Protein AF-A0A251XQE4-F1 (afdb_monomer_lite)

Structure (mmCIF, N/CA/C/O backbone):
data_AF-A0A251XQE4-F1
#
_entry.id   AF-A0A251XQE4-F1
#
loop_
_atom_site.group_PDB
_atom_site.id
_atom_site.type_symbol
_atom_site.label_atom_id
_atom_site.label_alt_id
_atom_site.label_comp_id
_atom_site.label_asym_id
_atom_site.label_entity_id
_atom_site.label_seq_id
_atom_site.pdbx_PDB_ins_code
_atom_site.Cartn_x
_atom_site.Cartn_y
_atom_site.Cartn_z
_atom_site.occupancy
_atom_site.B_iso_or_equiv
_atom_site.auth_seq_id
_atom_site.auth_comp_id
_atom_site.auth_asym_id
_atom_site.auth_atom_id
_atom_site.pdbx_PDB_model_num
ATOM 1 N N . MET A 1 1 ? -8.586 5.042 20.361 1.00 87.00 1 MET A N 1
ATOM 2 C CA . MET A 1 1 ? -9.041 6.314 20.967 1.00 87.00 1 MET A CA 1
ATOM 3 C C . MET A 1 1 ? -9.826 6.057 22.249 1.00 87.00 1 MET A C 1
ATOM 5 O O . MET A 1 1 ? -10.316 4.948 22.435 1.00 87.00 1 MET A O 1
ATOM 9 N N . THR A 1 2 ? -9.961 7.070 23.108 1.00 92.69 2 THR A N 1
ATOM 10 C CA . THR A 1 2 ? -10.755 7.000 24.347 1.00 92.69 2 THR A CA 1
ATOM 11 C C . THR A 1 2 ? -12.029 7.818 24.193 1.00 92.69 2 THR A C 1
ATOM 13 O O . THR A 1 2 ? -11.966 8.977 23.789 1.00 92.69 2 THR A O 1
ATOM 16 N N . ILE A 1 3 ? -13.170 7.234 24.552 1.00 92.06 3 ILE A N 1
ATOM 17 C CA . ILE A 1 3 ? -14.470 7.905 24.590 1.00 92.06 3 ILE A CA 1
ATOM 18 C C . ILE A 1 3 ? -14.886 8.003 26.056 1.00 92.06 3 ILE A C 1
ATOM 20 O O . ILE A 1 3 ? -15.002 6.988 26.741 1.00 92.06 3 ILE A O 1
ATOM 24 N N . ALA A 1 4 ? -15.075 9.228 26.544 1.00 92.75 4 ALA A N 1
ATOM 25 C CA . ALA A 1 4 ? -15.535 9.499 27.903 1.00 92.75 4 ALA A CA 1
ATOM 26 C C . ALA A 1 4 ? -17.051 9.746 27.927 1.00 92.75 4 ALA A C 1
ATOM 28 O O . ALA A 1 4 ? -17.609 10.305 26.983 1.00 92.75 4 ALA A O 1
ATOM 29 N N . GLY A 1 5 ? -17.712 9.354 29.014 1.00 88.69 5 GLY A N 1
ATOM 30 C CA . GLY A 1 5 ? -19.155 9.502 29.182 1.00 88.69 5 GLY A CA 1
ATOM 31 C C . GLY A 1 5 ? -19.639 9.031 30.551 1.00 88.69 5 GLY A C 1
ATOM 32 O O . GLY A 1 5 ? -18.877 8.999 31.512 1.00 88.69 5 GLY A O 1
ATOM 33 N N . ALA A 1 6 ? -20.920 8.685 30.634 1.00 89.88 6 ALA A N 1
ATOM 34 C CA . ALA A 1 6 ? -21.540 8.045 31.791 1.00 89.88 6 ALA A CA 1
ATOM 35 C C . ALA A 1 6 ? -22.430 6.893 31.301 1.00 89.88 6 ALA A C 1
ATOM 37 O O . ALA A 1 6 ? -22.904 6.940 30.164 1.00 89.88 6 ALA A O 1
ATOM 38 N N . GLY A 1 7 ? -22.671 5.877 32.133 1.00 91.44 7 GLY A N 1
ATOM 39 C CA . GLY A 1 7 ? -23.481 4.718 31.748 1.00 91.44 7 GLY A CA 1
ATOM 40 C C . GLY A 1 7 ? -22.789 3.766 30.768 1.00 91.44 7 GLY A C 1
ATOM 41 O O . GLY A 1 7 ? -23.468 2.999 30.090 1.00 91.44 7 GLY A O 1
ATOM 42 N N . LEU A 1 8 ? -21.458 3.824 30.646 1.00 95.06 8 LEU A N 1
ATOM 43 C CA . LEU A 1 8 ? -20.707 3.058 29.645 1.00 95.06 8 LEU A CA 1
ATOM 44 C C . LEU A 1 8 ? -20.350 1.634 30.086 1.00 95.06 8 LEU A C 1
ATOM 46 O O . LEU A 1 8 ? -19.822 0.862 29.289 1.00 95.06 8 LEU A O 1
ATOM 50 N N . SER A 1 9 ? -20.669 1.254 31.324 1.00 95.25 9 SER A N 1
ATOM 51 C CA . SER A 1 9 ? -20.325 -0.065 31.877 1.00 95.25 9 SER A CA 1
ATOM 52 C C . SER A 1 9 ? -20.947 -1.246 31.119 1.00 95.25 9 SER A C 1
ATOM 54 O O . SER A 1 9 ? -20.420 -2.355 31.184 1.00 95.25 9 SER A O 1
ATOM 56 N N . ALA A 1 10 ? -22.040 -1.013 30.387 1.00 95.56 10 ALA A N 1
ATOM 57 C CA . ALA A 1 10 ? -22.729 -2.011 29.569 1.00 95.56 10 ALA A CA 1
ATOM 58 C C . ALA A 1 10 ? -22.336 -1.974 28.078 1.00 95.56 10 ALA A C 1
ATOM 60 O O . ALA A 1 10 ? -22.995 -2.624 27.269 1.00 95.56 10 ALA A O 1
ATOM 61 N N . ALA A 1 11 ? -21.314 -1.201 27.694 1.00 96.25 11 ALA A N 1
ATOM 62 C CA . ALA A 1 11 ? -20.914 -1.069 26.297 1.00 96.25 11 ALA A CA 1
ATOM 63 C C . ALA A 1 11 ? -20.464 -2.416 25.704 1.00 96.25 11 ALA A C 1
ATOM 65 O O . ALA A 1 11 ? -19.602 -3.101 26.251 1.00 96.25 11 ALA A O 1
ATOM 66 N N . THR A 1 12 ? -21.035 -2.774 24.557 1.00 96.75 12 THR A N 1
ATOM 67 C CA . THR A 1 12 ? -20.725 -3.993 23.798 1.00 96.75 12 THR A CA 1
ATOM 68 C C . THR A 1 12 ? -20.119 -3.702 22.430 1.00 96.75 12 THR A C 1
ATOM 70 O O . THR A 1 12 ? -19.484 -4.582 21.859 1.00 96.75 12 THR A O 1
ATOM 73 N N . ALA A 1 13 ? -20.312 -2.496 21.889 1.00 96.25 13 ALA A N 1
ATOM 74 C CA . ALA A 1 13 ? -19.725 -2.075 20.620 1.00 96.25 13 ALA A CA 1
ATOM 75 C C . ALA A 1 13 ? -19.533 -0.554 20.569 1.00 96.25 13 ALA A C 1
ATOM 77 O O . ALA A 1 13 ? -20.198 0.196 21.288 1.00 96.25 13 ALA A O 1
ATOM 78 N N . VAL A 1 14 ? -18.643 -0.103 19.685 1.00 95.81 14 VAL A N 1
ATOM 79 C CA . VAL A 1 14 ? -18.554 1.299 19.269 1.00 95.81 14 VAL A CA 1
ATOM 80 C C . VAL A 1 14 ? -18.583 1.343 17.750 1.00 95.81 14 VAL A C 1
ATOM 82 O O . VAL A 1 14 ? -17.770 0.690 17.101 1.00 95.81 14 VAL A O 1
ATOM 85 N N . MET A 1 15 ? -19.517 2.105 17.197 1.00 93.94 15 MET A N 1
ATOM 86 C CA . MET A 1 15 ? -19.715 2.273 15.761 1.00 93.94 15 MET A CA 1
ATOM 87 C C . MET A 1 15 ? -19.169 3.628 15.317 1.00 93.94 15 MET A C 1
ATOM 89 O O . MET A 1 15 ? -19.343 4.613 16.027 1.00 93.94 15 MET A O 1
ATOM 93 N N . PHE A 1 16 ? -18.563 3.672 14.135 1.00 91.31 16 PHE A N 1
ATOM 94 C CA . PHE A 1 16 ? -17.992 4.842 13.472 1.00 91.31 16 PHE A CA 1
ATOM 95 C C . PHE A 1 16 ? -18.667 4.999 12.111 1.00 91.31 16 PHE A C 1
ATOM 97 O O . PHE A 1 16 ? -18.376 4.247 11.181 1.00 91.31 16 PHE A O 1
ATOM 104 N N . SER A 1 17 ? -19.638 5.907 12.013 1.00 89.25 17 SER A N 1
ATOM 105 C CA . SER A 1 17 ? -20.509 6.081 10.841 1.00 89.25 17 SER A CA 1
ATOM 106 C C . SER A 1 17 ? -21.080 4.752 10.319 1.00 89.25 17 SER A C 1
ATOM 108 O O . SER A 1 17 ? -21.165 4.520 9.118 1.00 89.25 17 SER A O 1
ATOM 110 N N . GLY A 1 18 ? -21.441 3.848 11.239 1.00 87.38 18 GLY A N 1
ATOM 111 C CA . GLY A 1 18 ? -21.968 2.514 10.926 1.00 87.38 18 GLY A CA 1
ATOM 112 C C . GLY A 1 18 ? -20.927 1.393 10.820 1.00 87.38 18 GLY A C 1
ATOM 113 O O . GLY A 1 18 ? -21.319 0.230 10.784 1.00 87.38 18 GLY A O 1
ATOM 114 N N . THR A 1 19 ? -19.627 1.696 10.856 1.00 88.50 19 THR A N 1
ATOM 115 C CA . THR A 1 19 ? -18.552 0.686 10.845 1.00 88.50 19 THR A CA 1
ATOM 116 C C . THR A 1 19 ? -18.108 0.353 12.272 1.00 88.50 19 THR A C 1
ATOM 118 O O . THR A 1 19 ? -17.795 1.270 13.031 1.00 88.50 19 THR A O 1
ATOM 121 N N . PRO A 1 20 ? -18.070 -0.923 12.690 1.00 90.81 20 PRO A N 1
ATOM 122 C CA . PRO A 1 20 ? -17.643 -1.277 14.039 1.00 90.81 20 PRO A CA 1
ATOM 123 C C . PRO A 1 20 ? -16.144 -1.019 14.242 1.00 90.81 20 PRO A C 1
ATOM 125 O O . PRO A 1 20 ? -15.315 -1.386 13.411 1.00 90.81 20 PRO A O 1
ATOM 128 N N . GLY A 1 21 ? -15.798 -0.415 15.377 1.00 90.38 21 GLY A N 1
ATOM 129 C CA . GLY A 1 21 ? -14.429 -0.401 15.886 1.00 90.38 21 GLY A CA 1
ATOM 130 C C . GLY A 1 21 ? -14.034 -1.745 16.498 1.00 90.38 21 GLY A C 1
ATOM 131 O O . GLY A 1 21 ? -14.881 -2.585 16.812 1.00 90.38 21 GLY A O 1
ATOM 132 N N . THR A 1 22 ? -12.735 -1.942 16.693 1.00 91.50 22 THR A N 1
ATOM 133 C CA . THR A 1 22 ? -12.153 -3.178 17.234 1.00 91.50 22 THR A CA 1
ATOM 134 C C . THR A 1 22 ? -11.458 -2.929 18.571 1.00 91.50 22 THR A C 1
ATOM 136 O O . THR A 1 22 ? -11.274 -1.787 18.984 1.00 91.50 22 THR A O 1
ATOM 139 N N . ASP A 1 23 ? -11.114 -4.005 19.286 1.00 92.00 23 ASP A N 1
ATOM 140 C CA . ASP A 1 23 ? -10.427 -3.943 20.588 1.00 92.00 23 ASP A CA 1
ATOM 141 C C . ASP A 1 23 ? -11.109 -2.996 21.599 1.00 92.00 23 ASP A C 1
ATOM 143 O O . ASP A 1 23 ? -10.496 -2.125 22.220 1.00 92.00 23 ASP A O 1
ATOM 147 N N . LEU A 1 24 ? -12.433 -3.136 21.724 1.00 95.50 24 LEU A N 1
ATOM 148 C CA . LEU A 1 24 ? -13.205 -2.407 22.722 1.00 95.50 24 LEU A CA 1
ATOM 149 C C . LEU A 1 24 ? -12.813 -2.872 24.131 1.00 95.50 24 LEU A C 1
ATOM 151 O O . LEU A 1 24 ? -12.992 -4.036 24.483 1.00 95.50 24 LEU A O 1
ATOM 155 N N . GLN A 1 25 ? -12.377 -1.931 24.964 1.00 96.06 25 GLN A N 1
ATOM 156 C CA . GLN A 1 25 ? -12.140 -2.126 26.390 1.00 96.06 25 GLN A CA 1
ATOM 157 C C . GLN A 1 25 ? -13.022 -1.166 27.189 1.00 96.06 25 GLN A C 1
ATOM 159 O O . GLN A 1 25 ? -13.021 0.046 26.958 1.00 96.06 25 GLN A O 1
ATOM 164 N N . VAL A 1 26 ? -13.768 -1.701 28.154 1.00 95.94 26 VAL A N 1
ATOM 165 C CA . VAL A 1 26 ? -14.660 -0.919 29.020 1.00 95.94 26 VAL A CA 1
ATOM 166 C C . VAL A 1 26 ? -13.956 -0.625 30.340 1.00 95.94 26 VAL A C 1
ATOM 168 O O . VAL A 1 26 ? -13.660 -1.534 31.115 1.00 95.94 26 VAL A O 1
ATOM 171 N N . ALA A 1 27 ? -13.695 0.652 30.619 1.00 92.25 27 ALA A N 1
ATOM 172 C CA . ALA A 1 27 ? -12.993 1.105 31.817 1.00 92.25 27 ALA A CA 1
ATOM 173 C C . ALA A 1 27 ? -13.988 1.643 32.860 1.00 92.25 27 ALA A C 1
ATOM 175 O O . ALA A 1 27 ? -13.955 2.805 33.271 1.00 92.25 27 ALA A O 1
ATOM 176 N N . GLY A 1 28 ? -14.896 0.769 33.299 1.00 90.69 28 GLY A N 1
ATOM 177 C CA . GLY A 1 28 ? -15.981 1.130 34.211 1.00 90.69 28 GLY A CA 1
ATOM 178 C C . GLY A 1 28 ? -17.070 1.955 33.524 1.00 90.69 28 GLY A C 1
ATOM 179 O O . GLY A 1 28 ? -17.306 1.824 32.329 1.00 90.69 28 GLY A O 1
ATOM 180 N N . ASP A 1 29 ? -17.768 2.792 34.292 1.00 92.69 29 ASP A N 1
ATOM 181 C CA . ASP A 1 29 ? -18.947 3.509 33.788 1.00 92.69 29 ASP A CA 1
ATOM 182 C C . ASP A 1 29 ? -18.623 4.831 33.069 1.00 92.69 29 ASP A C 1
ATOM 184 O O . ASP A 1 29 ? -19.489 5.418 32.422 1.00 92.69 29 ASP A O 1
ATOM 188 N N . GLY A 1 30 ? -17.376 5.299 33.198 1.00 93.06 30 GLY A N 1
ATOM 189 C CA . GLY A 1 30 ? -16.950 6.635 32.775 1.00 93.06 30 GLY A CA 1
ATOM 190 C C . GLY A 1 30 ? -16.236 6.703 31.425 1.00 93.06 30 GLY A C 1
ATOM 191 O O . GLY A 1 30 ? -16.124 7.786 30.849 1.00 93.06 30 GLY A O 1
ATOM 192 N N . SER A 1 31 ? -15.718 5.584 30.913 1.00 94.62 31 SER A N 1
ATOM 193 C CA . SER A 1 31 ? -14.988 5.581 29.646 1.00 94.62 31 SER A CA 1
ATOM 194 C C . SER A 1 31 ? -14.879 4.205 28.996 1.00 94.62 31 SER A C 1
ATOM 196 O O . SER A 1 31 ? -14.916 3.163 29.650 1.00 94.62 31 SER A O 1
ATOM 198 N N . VAL A 1 32 ? -14.680 4.232 27.680 1.00 96.06 32 VAL A N 1
ATOM 199 C CA . VAL A 1 32 ? -14.270 3.082 26.873 1.00 96.06 32 VAL A CA 1
ATOM 200 C C . VAL A 1 32 ? -13.063 3.456 26.018 1.00 96.06 32 VAL A C 1
ATOM 202 O O . VAL A 1 32 ? -12.901 4.618 25.631 1.00 96.06 32 VAL A O 1
ATOM 205 N N . THR A 1 33 ? -12.218 2.484 25.698 1.00 95.19 33 THR A N 1
ATOM 206 C CA . THR A 1 33 ? -11.196 2.617 24.655 1.00 95.19 33 THR A CA 1
ATOM 207 C C . THR A 1 33 ? -11.514 1.675 23.512 1.00 95.19 33 THR A C 1
ATOM 209 O O . THR A 1 33 ? -11.975 0.566 23.743 1.00 95.19 33 THR A O 1
ATOM 212 N N . VAL A 1 34 ? -11.284 2.119 22.284 1.00 93.88 34 VAL A N 1
ATOM 213 C CA . VAL A 1 34 ? -11.559 1.339 21.073 1.00 93.88 34 VAL A CA 1
ATOM 214 C C . VAL A 1 34 ? -10.575 1.733 19.977 1.00 93.88 34 VAL A C 1
ATOM 216 O O . VAL A 1 34 ? -10.137 2.888 19.916 1.00 93.88 34 VAL A O 1
ATOM 219 N N . VAL A 1 35 ? -10.226 0.802 19.101 1.00 89.75 35 VAL A N 1
ATOM 220 C CA . VAL A 1 35 ? -9.524 1.080 17.847 1.00 89.75 35 VAL A CA 1
ATOM 221 C C . VAL A 1 35 ? -10.567 1.464 16.800 1.00 89.75 35 VAL A C 1
ATOM 223 O O . VAL A 1 35 ? -11.459 0.681 16.475 1.00 89.75 35 VAL A O 1
ATOM 226 N N . ALA A 1 36 ? -10.492 2.705 16.315 1.00 85.75 36 ALA A N 1
ATOM 227 C CA . ALA A 1 36 ? -11.366 3.168 15.244 1.00 85.75 36 ALA A CA 1
ATOM 228 C C . ALA A 1 36 ? -11.030 2.406 13.949 1.00 85.75 36 ALA A C 1
ATOM 230 O O . ALA A 1 36 ? -9.848 2.146 13.704 1.00 85.75 36 ALA A O 1
ATOM 231 N N . PRO A 1 37 ? -12.025 2.055 13.118 1.00 82.94 37 PRO A N 1
ATOM 232 C CA . PRO A 1 37 ? -11.750 1.534 11.786 1.00 82.94 37 PRO A CA 1
ATOM 233 C C . PRO A 1 37 ? -11.070 2.619 10.938 1.00 82.94 37 PRO A C 1
ATOM 235 O O . PRO A 1 37 ? -11.093 3.795 11.303 1.00 82.94 37 PRO A O 1
ATOM 238 N N . ARG A 1 38 ? -10.483 2.249 9.797 1.00 75.00 38 ARG A N 1
ATOM 239 C CA . ARG A 1 38 ? -10.049 3.230 8.787 1.00 75.00 38 ARG A CA 1
ATOM 240 C C . ARG A 1 38 ? -11.245 4.059 8.294 1.00 75.00 38 ARG A C 1
ATOM 242 O O . ARG A 1 38 ? -12.371 3.555 8.305 1.00 75.00 38 ARG A O 1
ATOM 249 N N . SER A 1 39 ? -11.019 5.291 7.832 1.00 75.25 39 SER A N 1
ATOM 250 C CA . SER A 1 39 ? -12.021 5.949 6.985 1.00 75.25 39 SER A CA 1
ATOM 251 C C . SER A 1 39 ? -12.145 5.172 5.666 1.00 75.25 39 SER A C 1
ATOM 253 O O . SER A 1 39 ? -11.216 4.460 5.271 1.00 75.25 39 SER A O 1
ATOM 255 N N . ALA A 1 40 ? -13.311 5.249 5.018 1.00 64.06 40 ALA A N 1
ATOM 256 C CA . ALA A 1 40 ? -13.610 4.448 3.828 1.00 64.06 40 ALA A CA 1
ATOM 257 C C . ALA A 1 40 ? -12.547 4.609 2.726 1.00 64.06 40 ALA A C 1
ATOM 259 O O . ALA A 1 40 ? -12.166 3.610 2.123 1.00 64.06 40 ALA A O 1
ATOM 260 N N . ASP A 1 41 ? -11.980 5.814 2.597 1.00 69.19 41 ASP A N 1
ATOM 261 C CA . ASP A 1 41 ? -11.045 6.179 1.526 1.00 69.19 41 ASP A CA 1
ATOM 262 C C . ASP A 1 41 ? -9.726 6.771 2.051 1.00 69.19 41 ASP A C 1
ATOM 264 O O . ASP A 1 41 ? -9.021 7.467 1.334 1.00 69.19 41 ASP A O 1
ATOM 268 N N . TYR A 1 42 ? -9.402 6.561 3.332 1.00 75.38 42 TYR A N 1
ATOM 269 C CA . TYR A 1 42 ? -8.268 7.209 4.016 1.00 75.38 42 TYR A CA 1
ATOM 270 C C . TYR A 1 42 ? -8.336 8.746 4.070 1.00 75.38 42 TYR A C 1
ATOM 272 O O . TYR A 1 42 ? -7.467 9.363 4.672 1.00 75.38 42 TYR A O 1
ATOM 280 N N . GLU A 1 43 ? -9.392 9.366 3.544 1.00 74.00 43 GLU A N 1
ATOM 281 C CA . GLU A 1 43 ? -9.622 10.811 3.531 1.00 74.00 43 GLU A CA 1
ATOM 282 C C . GLU A 1 43 ? -9.912 11.412 4.913 1.00 74.00 43 GLU A C 1
ATOM 284 O O . GLU A 1 43 ? -10.452 10.757 5.820 1.00 74.00 43 GLU A O 1
ATOM 289 N N . ASP A 1 44 ? -9.591 12.703 5.030 1.00 77.94 44 ASP A N 1
ATOM 290 C CA . ASP A 1 44 ? -9.984 13.541 6.156 1.00 77.94 44 ASP A CA 1
ATOM 291 C C . ASP A 1 44 ? -11.511 13.712 6.174 1.00 77.94 44 ASP A C 1
ATOM 293 O O . ASP A 1 44 ? -12.161 13.966 5.160 1.00 77.94 44 ASP A O 1
ATOM 297 N N . GLY A 1 45 ? -12.117 13.611 7.353 1.00 80.94 45 GLY A N 1
ATOM 298 C CA . GLY A 1 45 ? -13.565 13.691 7.473 1.00 80.94 45 GLY A CA 1
ATOM 299 C C . GLY A 1 45 ? -14.056 13.657 8.907 1.00 80.94 45 GLY A C 1
ATOM 300 O O . GLY A 1 45 ? -13.307 13.858 9.860 1.00 80.94 45 GLY A O 1
ATOM 301 N N . THR A 1 46 ? -15.347 13.397 9.077 1.00 84.00 46 THR A N 1
ATOM 302 C CA . THR A 1 46 ? -15.975 13.268 10.395 1.00 84.00 46 THR A CA 1
ATOM 303 C C . THR A 1 46 ? -16.723 11.953 10.499 1.00 84.00 46 THR A C 1
ATOM 305 O O . THR A 1 46 ? -17.495 11.603 9.609 1.00 84.00 46 THR A O 1
ATOM 308 N N . ALA A 1 47 ? -16.516 11.249 11.607 1.00 87.19 47 ALA A N 1
ATOM 309 C CA . ALA A 1 47 ? -17.239 10.042 11.960 1.00 87.19 47 ALA A CA 1
ATOM 310 C C . ALA A 1 47 ? -18.260 10.326 13.053 1.00 87.19 47 ALA A C 1
ATOM 312 O O . ALA A 1 47 ? -17.908 10.878 14.103 1.00 87.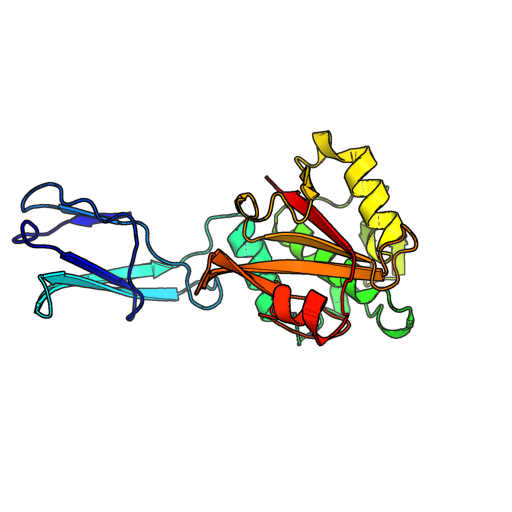19 47 ALA A O 1
ATOM 313 N N . ASP A 1 48 ? -19.489 9.870 12.837 1.00 91.94 48 ASP A N 1
ATOM 314 C CA . ASP A 1 48 ? -20.484 9.783 13.898 1.00 91.94 48 ASP A CA 1
ATOM 315 C C . ASP A 1 48 ? -20.162 8.560 14.755 1.00 91.94 48 ASP A C 1
ATOM 317 O O . ASP A 1 48 ? -20.172 7.425 14.278 1.00 91.94 48 ASP A O 1
ATOM 321 N N . ILE A 1 49 ? -19.858 8.783 16.027 1.00 93.81 49 ILE A N 1
ATOM 322 C CA . ILE A 1 49 ? -19.524 7.726 16.974 1.00 93.81 49 ILE A CA 1
ATOM 323 C C . ILE A 1 49 ? -20.765 7.362 17.776 1.00 93.81 49 ILE A C 1
ATOM 325 O O . ILE A 1 49 ? -21.401 8.234 18.367 1.00 93.81 49 ILE A O 1
ATOM 329 N N . GLN A 1 50 ? -21.067 6.067 17.864 1.00 95.44 50 GLN A N 1
ATOM 330 C CA . GLN A 1 50 ? -22.112 5.536 18.740 1.00 95.44 50 GLN A CA 1
ATOM 331 C C . GLN A 1 50 ? -21.548 4.433 19.628 1.00 95.44 50 GLN A C 1
ATOM 333 O O . GLN A 1 50 ? -21.075 3.416 19.129 1.00 95.44 50 GLN A O 1
ATOM 338 N N . VAL A 1 51 ? -21.618 4.608 20.948 1.00 96.06 51 VAL A N 1
ATOM 339 C CA . VAL A 1 51 ? -21.343 3.522 21.900 1.00 96.06 51 VAL A CA 1
ATOM 340 C C . VAL A 1 51 ? -22.650 2.783 22.156 1.00 96.06 51 VAL A C 1
ATOM 342 O O . VAL A 1 51 ? -23.645 3.410 22.514 1.00 96.06 51 VAL A O 1
ATOM 345 N N . MET A 1 52 ? -22.648 1.465 21.990 1.00 96.69 52 MET A N 1
ATOM 346 C CA . MET A 1 52 ? -23.847 0.626 21.990 1.00 96.69 52 MET A CA 1
ATOM 347 C C . MET A 1 52 ? -23.821 -0.387 23.140 1.00 96.69 52 MET A C 1
ATOM 349 O O . MET A 1 52 ? -22.755 -0.902 23.472 1.00 96.69 52 MET A O 1
ATOM 353 N N . ALA A 1 53 ? -24.987 -0.716 23.698 1.00 95.81 53 ALA A N 1
ATOM 354 C CA . ALA A 1 53 ? -25.240 -1.872 24.560 1.00 95.81 53 ALA A CA 1
ATOM 355 C C . ALA A 1 53 ? -26.307 -2.757 23.901 1.00 95.81 53 ALA A C 1
ATOM 357 O O . ALA A 1 53 ? -27.504 -2.461 23.959 1.00 95.81 53 ALA A O 1
ATOM 358 N N . GLY A 1 54 ? -25.876 -3.823 23.228 1.00 92.62 54 GLY A N 1
ATOM 359 C CA . GLY A 1 54 ? -26.720 -4.510 22.250 1.00 92.62 54 GLY A CA 1
ATOM 360 C C . GLY A 1 54 ? -27.166 -3.529 21.163 1.00 92.62 54 GLY A C 1
ATOM 361 O O . GLY A 1 54 ? -26.336 -2.834 20.583 1.00 92.62 54 GLY A O 1
ATOM 362 N N . ASP A 1 55 ? -28.476 -3.419 20.950 1.00 91.38 55 ASP A N 1
ATOM 363 C CA . ASP A 1 55 ? -29.062 -2.525 19.941 1.00 91.38 55 ASP A CA 1
ATOM 364 C C . ASP A 1 55 ? -29.340 -1.100 20.462 1.00 91.38 55 ASP A C 1
ATOM 366 O O . ASP A 1 55 ? -29.831 -0.247 19.722 1.00 91.38 55 ASP A O 1
ATOM 370 N N . ALA A 1 56 ? -29.061 -0.817 21.740 1.00 93.62 56 ALA A N 1
ATOM 371 C CA . ALA A 1 56 ? -29.340 0.479 22.353 1.00 93.62 56 ALA A CA 1
ATOM 372 C C . ALA A 1 56 ? -28.101 1.385 22.362 1.00 93.62 56 ALA A C 1
ATOM 374 O O . ALA A 1 56 ? -27.054 1.008 22.887 1.00 93.62 56 ALA A O 1
ATOM 375 N N . ALA A 1 57 ? -28.233 2.612 21.855 1.00 93.25 57 ALA A N 1
ATOM 376 C CA . ALA A 1 57 ? -27.184 3.623 21.960 1.00 93.25 57 ALA A CA 1
ATOM 377 C C . ALA A 1 57 ? -27.084 4.162 23.399 1.00 93.25 57 ALA A C 1
ATOM 379 O O . ALA A 1 57 ? -28.065 4.654 23.958 1.00 93.25 57 ALA A O 1
ATOM 380 N N . LEU A 1 58 ? -25.889 4.084 23.986 1.00 93.44 58 LEU A N 1
ATOM 381 C CA . LEU A 1 58 ? -25.561 4.635 25.303 1.00 93.44 58 LEU A CA 1
ATOM 382 C C . LEU A 1 58 ? -25.165 6.110 25.207 1.00 93.44 58 LEU A C 1
ATOM 384 O O . LEU A 1 58 ? -25.637 6.943 25.977 1.00 93.44 58 LEU A O 1
ATOM 388 N N . THR A 1 59 ? -24.286 6.433 24.257 1.00 94.00 59 THR A N 1
ATOM 389 C CA . THR A 1 59 ? -23.852 7.803 23.978 1.00 94.00 59 THR A CA 1
ATOM 390 C C . THR A 1 59 ? -23.493 7.961 22.507 1.00 94.00 59 THR A C 1
ATOM 392 O O . THR A 1 59 ? -23.130 6.987 21.841 1.00 94.00 59 THR A O 1
ATOM 395 N N . ALA A 1 60 ? -23.577 9.197 22.023 1.00 92.56 60 ALA A N 1
ATOM 396 C CA . ALA A 1 60 ? -23.158 9.580 20.688 1.00 92.56 60 ALA A CA 1
ATOM 397 C C . ALA A 1 60 ? -22.206 10.777 20.755 1.00 92.56 60 ALA A C 1
ATOM 399 O O . ALA A 1 60 ? -22.362 11.675 21.587 1.00 92.56 60 ALA A O 1
ATOM 400 N N . SER A 1 61 ? -21.220 10.788 19.873 1.00 92.12 61 SER A N 1
ATOM 401 C CA . SER A 1 61 ? -20.285 11.895 19.701 1.00 92.12 61 SER A CA 1
ATOM 402 C C . SER A 1 61 ? -19.821 11.955 18.250 1.00 92.12 61 SER A C 1
ATOM 404 O O . SER A 1 61 ? -20.251 11.162 17.419 1.00 92.12 61 SER A O 1
ATOM 406 N N . THR A 1 62 ? -18.949 12.903 17.933 1.00 90.75 62 THR A N 1
ATOM 407 C CA . THR A 1 62 ? -18.303 12.995 16.623 1.00 90.75 62 THR A CA 1
ATOM 408 C C . THR A 1 62 ? -16.796 13.039 16.811 1.00 90.75 62 THR A C 1
ATOM 410 O O . THR A 1 62 ? -16.316 13.710 17.730 1.00 90.75 62 THR A O 1
ATOM 413 N N . ALA A 1 63 ? -16.048 12.384 15.931 1.00 85.31 63 ALA A N 1
ATOM 414 C CA . ALA A 1 63 ? -14.596 12.523 15.857 1.00 85.31 63 ALA A CA 1
ATOM 415 C C . ALA A 1 63 ? -14.163 12.859 14.433 1.00 85.31 63 ALA A C 1
ATOM 417 O O . ALA A 1 63 ? -14.801 12.436 13.473 1.00 85.31 63 ALA A O 1
ATOM 418 N N . ALA A 1 64 ? -13.076 13.614 14.299 1.00 83.12 64 ALA A N 1
ATOM 419 C CA . ALA A 1 64 ? -12.442 13.799 13.004 1.00 83.12 64 ALA A CA 1
ATOM 420 C C . ALA A 1 64 ? -11.644 12.539 12.640 1.00 83.12 64 ALA A C 1
ATOM 422 O O . ALA A 1 64 ? -10.883 12.034 13.469 1.00 83.12 64 ALA A O 1
ATOM 423 N N . TYR A 1 65 ? -11.807 12.067 11.409 1.00 77.88 65 TYR A N 1
ATOM 424 C CA . TYR A 1 65 ? -10.774 11.301 10.728 1.00 77.88 65 TYR A CA 1
ATOM 425 C C . TYR A 1 65 ? -9.799 12.302 10.129 1.00 77.88 65 TYR A C 1
ATOM 427 O O . TYR A 1 65 ? -10.208 13.237 9.448 1.00 77.88 65 TYR A O 1
ATOM 435 N N . THR A 1 66 ? -8.522 12.122 10.413 1.00 70.88 66 THR A N 1
ATOM 436 C CA . THR A 1 66 ? -7.447 12.830 9.725 1.00 70.88 66 THR A CA 1
ATOM 437 C C . THR A 1 66 ? -6.423 11.787 9.322 1.00 70.88 66 THR A C 1
ATOM 439 O O . THR A 1 66 ? -6.166 10.905 10.146 1.00 70.88 66 THR A O 1
ATOM 442 N N . ALA A 1 67 ? -5.802 11.882 8.150 1.00 68.88 67 ALA A N 1
ATOM 443 C CA . ALA A 1 67 ? -4.591 11.108 7.888 1.00 68.88 67 ALA A CA 1
ATOM 444 C C . ALA A 1 67 ? -3.538 11.463 8.943 1.00 68.88 67 ALA A C 1
ATOM 446 O O . ALA A 1 67 ? -3.188 12.629 9.135 1.00 68.88 67 ALA A O 1
ATOM 447 N N . GLN A 1 68 ? -3.063 10.462 9.683 1.00 76.12 68 GLN A N 1
ATOM 448 C CA . GLN A 1 68 ? -2.065 10.670 10.740 1.00 76.12 68 GLN A CA 1
ATOM 449 C C . GLN A 1 68 ? -0.781 9.897 10.481 1.00 76.12 68 GLN A C 1
ATOM 451 O O . GLN A 1 68 ? 0.240 10.183 11.109 1.00 76.12 68 GLN A O 1
ATOM 456 N N . THR A 1 69 ? -0.821 8.916 9.583 1.00 86.50 69 THR A N 1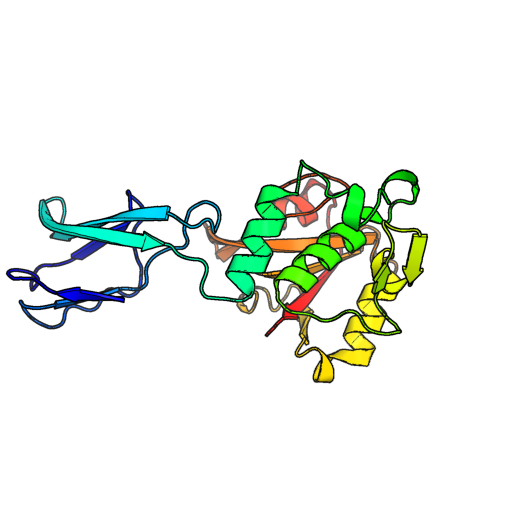
ATOM 457 C CA . THR A 1 69 ? 0.296 8.017 9.324 1.00 86.50 69 THR A CA 1
ATOM 458 C C . THR A 1 69 ? 0.786 8.154 7.882 1.00 86.50 69 THR A C 1
ATOM 460 O O . THR A 1 69 ? 0.011 8.512 6.994 1.00 86.50 69 THR A O 1
ATOM 463 N N . PRO A 1 70 ? 2.060 7.822 7.607 1.00 92.38 70 PRO A N 1
ATOM 464 C CA . PRO A 1 70 ? 2.554 7.743 6.233 1.00 92.38 70 PRO A CA 1
ATOM 465 C C . PRO A 1 70 ? 1.769 6.757 5.355 1.00 92.38 70 PRO A C 1
ATOM 467 O O . PRO A 1 70 ? 1.657 6.961 4.151 1.00 92.38 70 PRO A O 1
ATOM 470 N N . VAL A 1 71 ? 1.199 5.705 5.955 1.00 92.38 71 VAL A N 1
ATOM 471 C CA . VAL A 1 71 ? 0.326 4.757 5.248 1.00 92.38 71 VAL A CA 1
ATOM 472 C C . VAL A 1 71 ? -0.978 5.437 4.828 1.00 92.38 71 VAL A C 1
ATOM 474 O O . VAL A 1 71 ? -1.403 5.253 3.696 1.00 92.38 71 VAL A O 1
ATOM 477 N N . ASP A 1 72 ? -1.578 6.281 5.671 1.00 90.00 72 ASP A N 1
ATOM 478 C CA . ASP A 1 72 ? -2.788 7.020 5.281 1.00 90.00 72 ASP A CA 1
ATOM 479 C C . ASP A 1 72 ? -2.519 7.917 4.064 1.00 90.00 72 ASP A C 1
ATOM 481 O O . ASP A 1 72 ? -3.270 7.867 3.097 1.00 90.00 72 ASP A O 1
ATOM 485 N N . ALA A 1 73 ? -1.409 8.665 4.064 1.00 92.56 73 ALA A N 1
ATOM 486 C CA . ALA A 1 73 ? -1.024 9.519 2.936 1.00 92.56 73 ALA A CA 1
ATOM 487 C C . ALA A 1 73 ? -0.746 8.715 1.651 1.00 92.56 73 ALA A C 1
ATOM 489 O O . ALA A 1 73 ? -1.137 9.124 0.557 1.00 92.56 73 ALA A O 1
ATOM 490 N N . GLN A 1 74 ? -0.110 7.544 1.782 1.00 96.88 74 GLN A N 1
ATOM 491 C CA . GLN A 1 74 ? 0.090 6.614 0.670 1.00 96.88 74 GLN A CA 1
ATOM 492 C C . GLN A 1 74 ? -1.248 6.195 0.046 1.00 96.88 74 GLN A C 1
ATOM 494 O O . GLN A 1 74 ? -1.382 6.205 -1.179 1.00 96.88 74 GLN A O 1
ATOM 499 N N . LEU A 1 75 ? -2.226 5.819 0.875 1.00 95.19 75 LEU A N 1
ATOM 500 C CA . LEU A 1 75 ? -3.497 5.278 0.400 1.00 95.19 75 LEU A CA 1
ATOM 501 C C . LEU A 1 75 ? -4.468 6.359 -0.073 1.00 95.19 75 LEU A C 1
ATOM 503 O O . LEU A 1 75 ? -5.140 6.121 -1.069 1.00 95.19 75 LEU A O 1
ATOM 507 N N . GLN A 1 76 ? -4.484 7.545 0.541 1.00 92.94 76 GLN A N 1
ATOM 508 C CA . GLN A 1 76 ? -5.208 8.708 0.008 1.00 92.94 76 GLN A CA 1
ATOM 509 C C . GLN A 1 76 ? -4.792 8.980 -1.438 1.00 92.94 76 GLN A C 1
ATOM 511 O O . GLN A 1 76 ? -5.623 9.048 -2.338 1.00 92.94 76 GLN A O 1
ATOM 516 N N . TYR A 1 77 ? -3.481 9.047 -1.687 1.00 96.19 77 TYR A N 1
ATOM 517 C CA . TYR A 1 77 ? -2.980 9.257 -3.038 1.00 96.19 77 TYR A CA 1
ATOM 518 C C . TYR A 1 77 ? -3.355 8.110 -3.969 1.00 96.19 77 TYR A C 1
ATOM 520 O O . TYR A 1 77 ? -3.831 8.350 -5.074 1.00 96.19 77 TYR A O 1
ATOM 528 N N . ALA A 1 78 ? -3.157 6.863 -3.534 1.00 97.19 78 ALA A N 1
ATOM 529 C CA . ALA A 1 78 ? -3.461 5.708 -4.365 1.00 97.19 78 ALA A CA 1
ATOM 530 C C . ALA A 1 78 ? -4.943 5.681 -4.782 1.00 97.19 78 ALA A C 1
ATOM 532 O O . ALA A 1 78 ? -5.244 5.500 -5.958 1.00 97.19 78 ALA A O 1
ATOM 533 N N . LEU A 1 79 ? -5.860 5.926 -3.842 1.00 95.31 79 LEU A N 1
ATOM 534 C CA . LEU A 1 79 ? -7.304 5.928 -4.086 1.00 95.31 79 LEU A CA 1
ATOM 535 C C . LEU A 1 79 ? -7.789 7.174 -4.844 1.00 95.31 79 LEU A C 1
ATOM 537 O O . LEU A 1 79 ? -8.810 7.109 -5.522 1.00 95.31 79 LEU A O 1
ATOM 541 N N . ALA A 1 80 ? -7.056 8.285 -4.791 1.00 94.69 80 ALA A N 1
ATOM 542 C CA . ALA A 1 80 ? -7.343 9.465 -5.604 1.00 94.69 80 ALA A CA 1
ATOM 543 C C . ALA A 1 80 ? -6.835 9.346 -7.053 1.00 94.69 80 ALA A C 1
ATOM 545 O O . ALA A 1 80 ? -7.332 10.053 -7.931 1.00 94.69 80 ALA A O 1
ATOM 546 N N . HIS A 1 81 ? -5.833 8.494 -7.305 1.00 97.00 81 HIS A N 1
ATOM 547 C CA . HIS A 1 81 ? -5.105 8.471 -8.577 1.00 97.00 81 HIS A CA 1
ATOM 548 C C . HIS A 1 81 ? -5.185 7.163 -9.368 1.00 97.00 81 HIS A C 1
ATOM 550 O O . HIS A 1 81 ? -4.714 7.163 -10.501 1.00 97.00 81 HIS A O 1
ATOM 556 N N . TRP A 1 82 ? -5.796 6.095 -8.841 1.00 97.25 82 TRP A N 1
ATOM 557 C CA . TRP A 1 82 ? -5.856 4.791 -9.522 1.00 97.25 82 TRP A CA 1
ATOM 558 C C . TRP A 1 82 ? -6.557 4.825 -10.893 1.00 97.25 82 TRP A C 1
ATOM 560 O O . TRP A 1 82 ? -6.208 4.031 -11.763 1.00 97.25 82 TRP A O 1
ATOM 570 N N . ASP A 1 83 ? -7.526 5.727 -11.096 1.00 96.06 83 ASP A N 1
ATOM 571 C CA . ASP A 1 83 ? -8.199 5.976 -12.382 1.00 96.06 83 ASP A CA 1
ATOM 572 C C . ASP A 1 83 ? -8.001 7.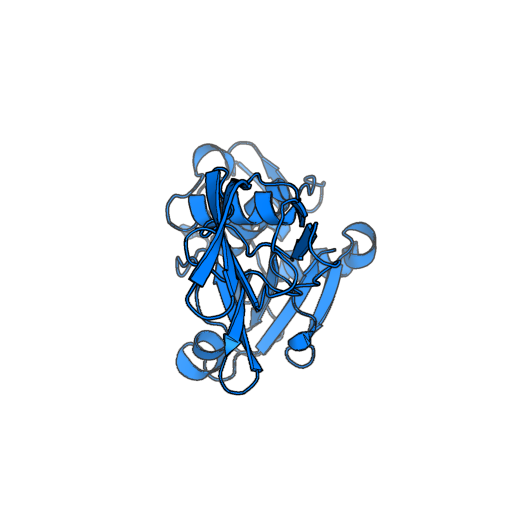413 -12.910 1.00 96.06 83 ASP A C 1
ATOM 574 O O . ASP A 1 83 ? -8.440 7.755 -14.012 1.00 96.06 83 ASP A O 1
ATOM 578 N N . SER A 1 84 ? -7.301 8.257 -12.146 1.00 96.31 84 SER A N 1
ATOM 579 C CA . SER A 1 84 ? -7.049 9.667 -12.446 1.00 96.31 84 SER A CA 1
ATOM 580 C C . SER A 1 84 ? -5.556 9.980 -12.350 1.00 96.31 84 SER A C 1
ATOM 582 O O . SER A 1 84 ? -5.051 10.527 -11.368 1.00 96.31 84 SER A O 1
ATOM 584 N N . TYR A 1 85 ? -4.846 9.659 -13.423 1.00 97.38 85 TYR A N 1
ATOM 585 C CA . TYR A 1 85 ? -3.389 9.663 -13.500 1.00 97.38 85 TYR A CA 1
ATOM 586 C C . TYR A 1 85 ? -2.778 11.054 -13.250 1.00 97.38 85 TYR A C 1
ATOM 588 O O . TYR A 1 85 ? -3.194 12.051 -13.848 1.00 97.38 85 TYR A O 1
ATOM 596 N N . ASN A 1 86 ? -1.716 11.123 -12.437 1.00 97.31 86 ASN A N 1
ATOM 597 C CA . ASN A 1 86 ? -0.938 12.348 -12.209 1.00 97.31 86 ASN A CA 1
ATOM 598 C C . ASN A 1 86 ? 0.112 12.572 -13.320 1.00 97.31 86 ASN A C 1
ATOM 600 O O . ASN A 1 86 ? 1.325 12.448 -13.131 1.00 97.31 86 ASN A O 1
ATOM 604 N N . LEU A 1 87 ? -0.383 12.889 -14.518 1.00 97.19 87 LEU A N 1
ATOM 605 C CA . LEU A 1 87 ? 0.438 12.998 -15.728 1.00 97.19 87 LEU A CA 1
ATOM 606 C C . LEU A 1 87 ? 1.370 14.214 -15.739 1.00 97.19 87 LEU A C 1
ATOM 608 O O . LEU A 1 87 ? 2.423 14.164 -16.369 1.00 97.19 87 LEU A O 1
ATOM 612 N N . GLU A 1 88 ? 0.991 15.308 -15.078 1.00 97.31 88 GLU A N 1
ATOM 613 C CA . GLU A 1 88 ? 1.803 16.530 -15.060 1.00 97.31 88 GLU A CA 1
ATOM 614 C C . GLU A 1 88 ? 3.096 16.332 -14.259 1.00 97.31 88 GLU A C 1
ATOM 616 O O . GLU A 1 88 ? 4.167 16.765 -14.688 1.00 97.31 88 GLU A O 1
ATOM 621 N N . GLU A 1 89 ? 3.013 15.646 -13.120 1.00 97.62 89 GLU A N 1
ATOM 622 C CA . GLU A 1 89 ? 4.152 15.462 -12.223 1.00 97.62 89 GLU A CA 1
ATOM 623 C C . GLU A 1 89 ? 5.014 14.254 -12.613 1.00 97.62 89 GLU A C 1
ATOM 625 O O . GLU A 1 89 ? 6.246 14.344 -12.578 1.00 97.62 89 GLU A O 1
ATOM 630 N N . TYR A 1 90 ? 4.384 13.154 -13.044 1.00 97.94 90 TYR A N 1
ATOM 631 C CA . TYR A 1 90 ? 5.064 11.869 -13.232 1.00 97.94 90 TYR A CA 1
ATOM 632 C C . TYR A 1 90 ? 5.040 11.326 -14.664 1.00 97.94 90 TYR A C 1
ATOM 634 O O . TYR A 1 90 ? 5.771 10.378 -14.946 1.00 97.94 90 TYR A O 1
ATOM 642 N N . GLY A 1 91 ? 4.297 11.939 -15.588 1.00 97.25 91 GLY A N 1
ATOM 643 C CA . GLY A 1 91 ? 4.206 11.485 -16.979 1.00 97.25 91 GLY A CA 1
ATOM 644 C C . GLY A 1 91 ? 3.401 10.191 -17.166 1.00 97.25 91 GLY A C 1
ATOM 645 O O . GLY A 1 91 ? 2.927 9.590 -16.206 1.00 97.25 91 GLY A O 1
ATOM 646 N N . ASP A 1 92 ? 3.241 9.776 -18.428 1.00 96.62 92 ASP A N 1
ATOM 647 C CA . ASP A 1 92 ? 2.529 8.550 -18.826 1.00 96.62 92 ASP A CA 1
ATOM 648 C C . ASP A 1 92 ? 3.518 7.456 -19.257 1.00 96.62 92 ASP A C 1
ATOM 650 O O . ASP A 1 92 ? 4.179 7.585 -20.295 1.00 96.62 92 ASP A O 1
ATOM 654 N N . PHE A 1 93 ? 3.596 6.360 -18.496 1.00 97.31 93 PHE A N 1
ATOM 655 C CA . PHE A 1 93 ? 4.421 5.201 -18.845 1.00 97.31 93 PHE A CA 1
ATOM 656 C C . PHE A 1 93 ? 3.620 4.008 -19.384 1.00 97.31 93 PHE A C 1
ATOM 658 O O . PHE A 1 93 ? 4.220 2.966 -19.683 1.00 97.31 93 PHE A O 1
ATOM 665 N N . ASN A 1 94 ? 2.307 4.148 -19.618 1.00 95.00 94 ASN A N 1
ATOM 666 C CA . ASN A 1 94 ? 1.490 3.092 -20.227 1.00 95.00 94 ASN A CA 1
ATOM 667 C C . ASN A 1 94 ? 2.015 2.628 -21.592 1.00 95.00 94 ASN A C 1
ATOM 669 O O . ASN A 1 94 ? 2.096 1.415 -21.801 1.00 95.00 94 ASN A O 1
ATOM 673 N N . PRO A 1 95 ? 2.452 3.517 -22.513 1.00 94.50 95 PRO A N 1
ATOM 674 C CA . PRO A 1 95 ? 2.965 3.087 -23.815 1.00 94.50 95 PRO A CA 1
ATOM 675 C C . PRO A 1 95 ? 4.202 2.184 -23.733 1.00 94.50 95 PRO A C 1
ATOM 677 O O . PRO A 1 95 ? 4.510 1.481 -24.694 1.00 94.50 95 PRO A O 1
ATOM 680 N N . SER A 1 96 ? 4.913 2.211 -22.602 1.00 90.56 96 SER A N 1
ATOM 681 C CA . SER A 1 96 ? 6.100 1.388 -22.343 1.00 90.56 96 SER A CA 1
ATOM 682 C C . SER A 1 96 ? 5.823 0.211 -21.397 1.00 90.56 96 SER A C 1
ATOM 684 O O . SER A 1 96 ? 6.739 -0.558 -21.120 1.00 90.56 96 SER A O 1
ATOM 686 N N . GLY A 1 97 ? 4.591 0.074 -20.888 1.00 90.81 97 GLY A N 1
ATOM 687 C CA . GLY A 1 97 ? 4.210 -0.923 -19.880 1.00 90.81 97 GLY A CA 1
ATOM 688 C C . GLY A 1 97 ? 4.756 -0.652 -18.472 1.00 90.81 97 GLY A C 1
ATOM 689 O O . GLY A 1 97 ? 4.705 -1.534 -17.622 1.00 90.81 97 GLY A O 1
ATOM 690 N N . GLY A 1 98 ? 5.304 0.541 -18.223 1.00 95.50 98 GLY A N 1
ATOM 691 C CA . GLY A 1 98 ? 6.008 0.862 -16.978 1.00 95.50 98 GLY A CA 1
ATOM 692 C C . GLY A 1 98 ? 5.157 1.547 -15.911 1.00 95.50 98 GLY A C 1
ATOM 693 O O . GLY A 1 98 ? 5.675 1.931 -14.861 1.00 95.50 98 GLY A O 1
ATOM 694 N N . ASP A 1 99 ? 3.865 1.746 -16.177 1.00 98.19 99 ASP A N 1
ATOM 695 C CA . ASP A 1 99 ? 3.054 2.620 -15.336 1.00 98.19 99 ASP A CA 1
ATOM 696 C C . ASP A 1 99 ? 2.677 2.001 -13.984 1.00 98.19 99 ASP A C 1
ATOM 698 O O . ASP A 1 99 ? 2.488 2.715 -13.009 1.00 98.19 99 ASP A O 1
ATOM 702 N N . CYS A 1 100 ? 2.696 0.674 -13.874 1.00 98.31 100 CYS A N 1
ATOM 703 C CA . CYS A 1 100 ? 2.490 -0.033 -12.616 1.00 98.31 100 CYS A CA 1
ATOM 704 C C . CYS A 1 100 ? 3.531 0.365 -11.559 1.00 98.31 100 CYS A C 1
ATOM 706 O O . CYS A 1 100 ? 3.170 0.745 -10.447 1.00 98.31 100 CYS A O 1
ATOM 708 N N . VAL A 1 101 ? 4.822 0.368 -11.911 1.00 98.69 101 VAL A N 1
ATOM 709 C CA . VAL A 1 101 ? 5.882 0.824 -10.998 1.00 98.69 101 VAL A CA 1
ATOM 710 C C . VAL A 1 101 ? 5.868 2.341 -10.867 1.00 98.69 101 VAL A C 1
ATOM 712 O O . VAL A 1 101 ? 6.124 2.834 -9.772 1.00 98.69 101 VAL A O 1
ATOM 715 N N . ASN A 1 102 ? 5.541 3.078 -11.937 1.00 98.75 102 ASN A N 1
ATOM 716 C CA . ASN A 1 102 ? 5.412 4.533 -11.871 1.00 98.75 102 ASN A CA 1
ATOM 717 C C . ASN A 1 102 ? 4.387 4.930 -10.798 1.00 98.75 102 ASN A C 1
ATOM 719 O O . ASN A 1 102 ? 4.716 5.705 -9.905 1.00 98.75 102 ASN A O 1
ATOM 723 N N . PHE A 1 103 ? 3.193 4.337 -10.829 1.00 98.81 103 PHE A N 1
ATOM 724 C CA . PHE A 1 103 ? 2.136 4.553 -9.847 1.00 98.81 103 PHE A CA 1
ATOM 725 C C . PHE A 1 103 ? 2.559 4.129 -8.442 1.00 98.81 103 PHE A C 1
ATOM 727 O O . PHE A 1 103 ? 2.519 4.946 -7.525 1.00 98.81 103 PHE A O 1
ATOM 734 N N . VAL A 1 104 ? 3.042 2.891 -8.263 1.00 98.88 104 VAL A N 1
ATOM 735 C CA . VAL A 1 104 ? 3.526 2.423 -6.951 1.00 98.88 104 VAL A CA 1
ATOM 736 C C . VAL A 1 104 ? 4.584 3.381 -6.402 1.00 98.88 104 VAL A C 1
ATOM 738 O O . VAL A 1 104 ? 4.538 3.739 -5.224 1.00 98.88 104 VAL A O 1
ATOM 741 N N . SER A 1 105 ? 5.481 3.872 -7.258 1.00 98.81 105 SER A N 1
ATOM 742 C CA . SER A 1 105 ? 6.533 4.800 -6.862 1.00 98.81 105 SER A CA 1
ATOM 743 C C . SER A 1 105 ? 5.991 6.143 -6.381 1.00 98.81 105 SER A C 1
ATOM 745 O O . SER A 1 105 ? 6.456 6.659 -5.365 1.00 98.81 105 SER A O 1
ATOM 747 N N . GLN A 1 106 ? 4.962 6.671 -7.045 1.00 98.75 106 GLN A N 1
ATOM 748 C CA . GLN A 1 106 ? 4.254 7.875 -6.607 1.00 98.75 106 GLN A CA 1
ATOM 749 C C . GLN A 1 106 ? 3.654 7.693 -5.210 1.00 98.75 106 GLN A C 1
ATOM 751 O O . GLN A 1 106 ? 3.842 8.551 -4.348 1.00 98.75 106 GLN A O 1
ATOM 756 N N . THR A 1 107 ? 3.013 6.548 -4.943 1.00 98.62 107 THR A N 1
ATOM 757 C CA . THR A 1 107 ? 2.4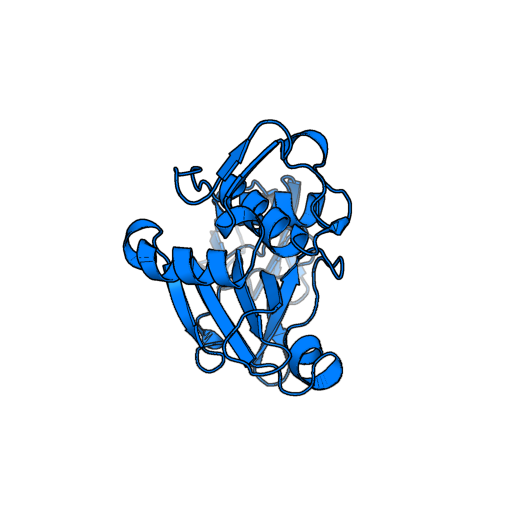51 6.272 -3.609 1.00 98.62 107 THR A CA 1
ATOM 758 C C . THR A 1 107 ? 3.537 6.252 -2.525 1.00 98.62 107 THR A C 1
ATOM 760 O O . THR A 1 107 ? 3.327 6.757 -1.424 1.00 98.62 107 THR A O 1
ATOM 763 N N . LEU A 1 108 ? 4.734 5.735 -2.833 1.00 98.69 108 LEU A N 1
ATOM 764 C CA . LEU A 1 108 ? 5.849 5.670 -1.883 1.00 98.69 108 LEU A CA 1
ATOM 765 C C . LEU A 1 108 ? 6.417 7.056 -1.555 1.00 98.69 108 LEU A C 1
ATOM 767 O O . LEU A 1 108 ? 6.798 7.288 -0.408 1.00 98.69 108 LEU A O 1
ATOM 771 N N . ILE A 1 109 ? 6.404 7.999 -2.506 1.00 98.56 109 ILE A N 1
ATOM 772 C CA . ILE A 1 109 ? 6.718 9.409 -2.217 1.00 98.56 109 ILE A CA 1
ATOM 773 C C . ILE A 1 109 ? 5.746 9.975 -1.179 1.00 98.56 109 ILE A C 1
ATOM 775 O O . ILE A 1 109 ? 6.180 10.606 -0.217 1.00 98.56 109 ILE A O 1
ATOM 779 N N . GLN A 1 110 ? 4.446 9.696 -1.310 1.00 97.44 110 GLN A N 1
ATOM 780 C CA . GLN A 1 110 ? 3.449 10.147 -0.327 1.00 97.44 110 GLN A CA 1
ATOM 781 C C . GLN A 1 110 ? 3.593 9.441 1.022 1.00 97.44 110 GLN A C 1
ATOM 783 O O . GLN A 1 110 ? 3.362 10.039 2.071 1.00 97.44 110 GLN A O 1
ATOM 788 N N . ARG A 1 111 ? 4.093 8.200 1.010 1.00 96.12 111 ARG A N 1
ATOM 789 C CA . ARG A 1 111 ? 4.541 7.483 2.212 1.00 96.12 111 ARG A CA 1
ATOM 790 C C . ARG A 1 111 ? 5.801 8.095 2.853 1.00 96.12 111 ARG A C 1
ATOM 792 O O . ARG A 1 111 ? 6.283 7.595 3.867 1.00 96.12 111 ARG A O 1
ATOM 799 N N . GLY A 1 112 ? 6.356 9.163 2.283 1.00 96.69 112 GLY A N 1
ATOM 800 C CA . GLY A 1 112 ? 7.508 9.888 2.811 1.00 96.69 112 GLY A CA 1
ATOM 801 C C . GLY A 1 112 ? 8.860 9.367 2.330 1.00 96.69 112 GLY A C 1
ATOM 802 O O . GLY A 1 112 ? 9.881 9.729 2.914 1.00 96.69 112 GLY A O 1
ATOM 803 N N . TRP A 1 113 ? 8.902 8.517 1.299 1.00 97.94 113 TRP A N 1
ATOM 804 C CA . TRP A 1 113 ? 10.171 8.157 0.670 1.00 97.94 113 TRP A CA 1
ATOM 805 C C . TRP A 1 113 ? 10.716 9.335 -0.132 1.00 97.94 113 TRP A C 1
ATOM 807 O O . TRP A 1 113 ? 9.978 10.075 -0.780 1.00 97.94 113 TRP A O 1
ATOM 817 N N . GLU A 1 114 ? 12.035 9.482 -0.126 1.00 98.00 114 GLU A N 1
ATOM 818 C CA . GLU A 1 114 ? 12.723 10.488 -0.925 1.00 98.00 114 GLU A CA 1
ATOM 819 C C . GLU A 1 114 ? 13.344 9.836 -2.161 1.00 98.00 114 GLU A C 1
ATOM 821 O O . GLU A 1 114 ? 13.945 8.760 -2.092 1.00 98.00 114 GLU A O 1
ATOM 826 N N . MET A 1 115 ? 13.225 10.506 -3.309 1.00 98.31 115 MET A N 1
ATOM 827 C CA . MET A 1 115 ? 13.909 10.074 -4.526 1.00 98.31 115 MET A CA 1
ATOM 828 C C . MET A 1 115 ? 15.424 10.039 -4.315 1.00 98.31 115 MET A C 1
ATOM 830 O O . MET A 1 115 ? 16.017 10.958 -3.749 1.00 98.31 115 MET A O 1
ATOM 834 N N . THR A 1 116 ? 16.068 9.013 -4.858 1.00 98.31 116 THR A N 1
ATOM 835 C CA . THR A 1 116 ? 17.522 8.827 -4.780 1.00 98.31 116 THR A CA 1
ATOM 836 C C . THR A 1 116 ? 18.164 9.047 -6.151 1.00 98.31 116 THR A C 1
ATOM 838 O O . THR A 1 116 ? 17.513 9.487 -7.094 1.00 98.31 116 THR A O 1
ATOM 841 N N . SER A 1 117 ? 19.462 8.771 -6.294 1.00 97.62 117 SER A N 1
ATOM 842 C CA . SER A 1 117 ? 20.097 8.693 -7.618 1.00 97.62 117 SER A CA 1
ATOM 843 C C . SER A 1 117 ? 19.771 7.402 -8.374 1.00 97.62 117 SER A C 1
ATOM 845 O O . SER A 1 117 ? 20.039 7.318 -9.569 1.00 97.62 117 SER A O 1
ATOM 847 N N . GLU A 1 118 ? 19.272 6.377 -7.680 1.00 98.31 118 GLU A N 1
ATOM 848 C CA . GLU A 1 118 ? 18.994 5.053 -8.250 1.00 98.31 118 GLU A CA 1
ATOM 849 C C . GLU A 1 118 ? 17.501 4.848 -8.538 1.00 98.31 118 GLU A C 1
ATOM 851 O O . GLU A 1 118 ? 17.146 4.090 -9.439 1.00 98.31 118 GLU A O 1
ATOM 856 N N . TRP A 1 119 ? 16.633 5.570 -7.829 1.00 98.69 119 TRP A N 1
ATOM 857 C CA . TRP A 1 119 ? 15.178 5.533 -7.948 1.00 98.69 119 TRP A CA 1
ATOM 858 C C . TRP A 1 119 ? 14.633 6.965 -7.971 1.00 98.69 119 TRP A C 1
ATOM 860 O O . TRP A 1 119 ? 14.593 7.635 -6.935 1.00 98.69 119 TRP A O 1
ATOM 870 N N . HIS A 1 120 ? 14.272 7.456 -9.162 1.00 98.75 120 HIS A N 1
ATOM 871 C CA . HIS A 1 120 ? 13.697 8.792 -9.339 1.00 98.75 120 HIS A CA 1
ATOM 872 C C . HIS A 1 120 ? 12.861 8.926 -10.612 1.00 98.75 120 HIS A C 1
ATOM 874 O O . HIS A 1 120 ? 13.078 8.214 -11.593 1.00 98.75 120 HIS A O 1
ATOM 880 N N . ASN A 1 121 ? 11.982 9.927 -10.598 1.00 98.38 121 ASN A N 1
ATOM 881 C CA . ASN A 1 121 ? 11.336 10.522 -11.762 1.00 98.38 121 ASN A CA 1
ATOM 882 C C . ASN A 1 121 ? 11.229 12.034 -11.540 1.00 98.38 121 ASN A C 1
ATOM 884 O O . ASN A 1 121 ? 10.768 12.489 -10.498 1.00 98.38 121 ASN A O 1
ATOM 888 N N . ARG A 1 122 ? 11.714 12.824 -12.491 1.00 97.06 122 ARG A N 1
ATOM 889 C CA . ARG A 1 122 ? 11.792 14.279 -12.416 1.00 97.06 122 ARG A CA 1
ATOM 890 C C . ARG A 1 122 ? 11.306 14.902 -13.715 1.00 97.06 122 ARG A C 1
ATOM 892 O O . ARG A 1 122 ? 11.429 14.333 -14.801 1.00 97.06 122 ARG A O 1
ATOM 899 N N . GLY A 1 123 ? 10.799 16.126 -13.584 1.00 95.94 123 GLY A N 1
ATOM 900 C CA . GLY A 1 123 ? 10.385 16.952 -14.715 1.00 95.94 123 GLY A CA 1
ATOM 901 C C . GLY A 1 123 ? 9.289 16.306 -15.564 1.00 95.94 123 GLY A C 1
ATOM 902 O O . GLY A 1 123 ? 9.420 16.313 -16.787 1.00 95.94 123 GLY A O 1
ATOM 903 N N . GLY A 1 124 ? 8.263 15.716 -14.939 1.00 95.50 124 GLY A N 1
ATOM 904 C CA . GLY A 1 124 ? 7.113 15.153 -15.654 1.00 95.50 124 GLY A CA 1
ATOM 905 C C . GLY A 1 124 ? 7.441 13.901 -16.467 1.00 95.50 124 GLY A C 1
ATOM 906 O O . GLY A 1 124 ? 6.953 13.765 -17.586 1.00 95.50 124 GLY A O 1
ATOM 907 N N . GLY A 1 125 ? 8.331 13.029 -15.979 1.00 95.94 125 GLY A N 1
ATOM 908 C CA . GLY A 1 125 ? 8.752 11.834 -16.723 1.00 95.94 125 GLY A CA 1
ATOM 909 C C . GLY A 1 125 ? 9.873 12.066 -17.740 1.00 95.94 125 GLY A C 1
ATOM 910 O O . GLY A 1 125 ? 10.130 11.189 -18.564 1.00 95.94 125 GLY A O 1
ATOM 911 N N . SER A 1 126 ? 10.560 13.215 -17.718 1.00 96.81 126 SER A N 1
ATOM 912 C CA . SER A 1 126 ? 11.665 13.494 -18.657 1.00 96.81 126 SER A CA 1
ATOM 913 C C . SER A 1 126 ? 13.045 13.036 -18.168 1.00 96.81 126 SER A C 1
ATOM 915 O O . SER A 1 126 ? 13.928 12.800 -18.993 1.00 96.81 126 SER A O 1
ATOM 917 N N . ASP A 1 127 ? 13.229 12.865 -16.857 1.00 97.81 127 ASP A N 1
ATOM 918 C CA . ASP A 1 127 ? 14.432 12.296 -16.235 1.00 97.81 127 ASP A CA 1
ATOM 919 C C . ASP A 1 127 ? 14.019 11.236 -15.207 1.00 97.81 127 ASP A C 1
ATOM 921 O O . ASP A 1 127 ? 13.464 11.568 -14.164 1.00 97.81 127 ASP A O 1
ATOM 925 N N . TRP A 1 128 ? 14.266 9.960 -15.498 1.00 98.19 128 TRP A N 1
ATOM 926 C CA . TRP A 1 128 ? 13.837 8.833 -14.664 1.00 98.19 128 TRP A CA 1
ATOM 927 C C . TRP A 1 128 ? 14.845 7.676 -14.699 1.00 98.19 128 TRP A C 1
ATOM 929 O O . TRP A 1 128 ? 15.676 7.583 -15.606 1.00 98.19 128 TRP A O 1
ATOM 939 N N . THR A 1 129 ? 14.769 6.763 -13.724 1.00 98.69 129 THR A N 1
ATOM 940 C CA . THR A 1 129 ? 15.574 5.524 -13.693 1.00 98.69 129 THR A CA 1
ATOM 941 C C . THR A 1 129 ? 14.731 4.284 -13.940 1.00 98.69 129 THR A C 1
ATOM 943 O O . THR A 1 129 ? 13.551 4.241 -13.610 1.00 98.69 129 THR A O 1
ATOM 946 N N . TYR A 1 130 ? 15.339 3.212 -14.458 1.00 98.25 130 TYR A N 1
ATOM 947 C CA . TYR A 1 130 ? 14.621 1.943 -14.635 1.00 98.25 130 TYR A CA 1
ATOM 948 C C . TYR A 1 130 ? 13.992 1.425 -13.337 1.00 98.25 130 TYR A C 1
ATOM 950 O O . TYR A 1 130 ? 12.919 0.840 -13.391 1.00 98.25 130 TYR A O 1
ATOM 958 N N . ALA A 1 131 ? 14.599 1.671 -12.172 1.00 98.56 131 ALA A N 1
ATOM 959 C CA . ALA A 1 131 ? 13.981 1.296 -10.902 1.00 98.56 131 ALA A CA 1
ATOM 960 C C . ALA A 1 131 ? 12.642 2.017 -10.644 1.00 98.56 131 ALA A C 1
ATOM 962 O O . ALA A 1 131 ? 11.849 1.508 -9.869 1.00 98.56 131 ALA A O 1
ATOM 963 N N . TRP A 1 132 ? 12.368 3.162 -11.279 1.00 98.69 132 TRP A N 1
ATOM 964 C CA . TRP A 1 132 ? 11.103 3.892 -11.140 1.00 98.69 132 TRP A CA 1
ATOM 965 C C . TRP A 1 132 ? 9.956 3.324 -11.989 1.00 98.69 132 TRP A C 1
ATOM 967 O O . TRP A 1 132 ? 8.795 3.503 -11.640 1.00 98.69 132 TRP A O 1
ATOM 977 N N . ILE A 1 133 ? 10.249 2.655 -13.110 1.00 98.06 133 ILE A N 1
ATOM 978 C CA . ILE A 1 133 ? 9.209 2.244 -14.078 1.00 98.06 133 ILE A CA 1
ATOM 979 C C . ILE A 1 133 ? 9.222 0.754 -14.440 1.00 98.06 133 ILE A C 1
ATOM 981 O O . ILE A 1 133 ? 8.338 0.289 -15.146 1.00 98.06 133 ILE A O 1
ATOM 985 N N . HIS A 1 134 ? 10.236 -0.011 -14.036 1.00 98.44 134 HIS A N 1
ATOM 986 C CA . HIS A 1 134 ? 10.441 -1.378 -14.517 1.00 98.44 134 HIS A CA 1
ATOM 987 C C . HIS A 1 134 ? 10.541 -2.361 -13.350 1.00 98.44 134 HIS A C 1
ATOM 989 O O . HIS A 1 134 ? 11.480 -2.291 -12.553 1.00 98.44 134 HIS A O 1
ATOM 995 N N . VAL A 1 135 ? 9.584 -3.294 -13.270 1.00 98.56 135 VAL A N 1
ATOM 996 C CA . VAL A 1 135 ? 9.369 -4.170 -12.102 1.00 98.56 135 VAL A CA 1
ATOM 997 C C . VAL A 1 135 ? 10.643 -4.929 -11.697 1.00 98.56 135 VAL A C 1
ATOM 999 O O . VAL A 1 135 ? 11.047 -4.801 -10.541 1.00 98.56 135 VAL A O 1
ATOM 1002 N N . PRO A 1 136 ? 11.377 -5.611 -12.603 1.00 98.38 136 PRO A N 1
ATOM 1003 C CA . PRO A 1 136 ? 12.607 -6.315 -12.228 1.00 98.38 136 PRO A CA 1
ATOM 1004 C C . PRO A 1 136 ? 13.722 -5.399 -11.705 1.00 98.38 136 PRO A C 1
ATOM 1006 O O . PRO A 1 136 ? 14.555 -5.814 -10.896 1.00 98.38 136 PRO A O 1
ATOM 1009 N N . SER A 1 137 ? 13.791 -4.158 -12.195 1.00 98.62 137 SER A N 1
ATOM 1010 C CA . SER A 1 137 ? 14.784 -3.180 -11.739 1.00 98.62 137 SER A CA 1
ATOM 1011 C C . SER A 1 137 ? 14.407 -2.602 -10.378 1.00 98.62 137 SER A C 1
ATOM 1013 O O . SER A 1 137 ? 15.289 -2.425 -9.540 1.00 98.62 137 SER A O 1
ATOM 1015 N N . PHE A 1 138 ? 13.117 -2.357 -10.155 1.00 98.81 138 PHE A N 1
ATOM 1016 C CA . PHE A 1 138 ? 12.570 -1.900 -8.883 1.00 98.81 138 PHE A CA 1
ATOM 1017 C C . PHE A 1 138 ? 12.757 -2.943 -7.779 1.00 98.81 138 PHE A C 1
ATOM 1019 O O . PHE A 1 138 ? 13.351 -2.642 -6.748 1.00 98.81 138 PHE A O 1
ATOM 1026 N N . ASP A 1 139 ? 12.362 -4.192 -8.033 1.00 98.62 139 ASP A N 1
ATOM 1027 C CA . ASP A 1 139 ? 12.477 -5.303 -7.083 1.00 98.62 139 ASP A CA 1
ATOM 1028 C C . ASP A 1 139 ? 13.936 -5.554 -6.663 1.00 98.62 139 ASP A C 1
ATOM 1030 O O . ASP A 1 139 ? 14.266 -5.677 -5.481 1.00 98.62 139 ASP A O 1
ATOM 1034 N N . ARG A 1 140 ? 14.863 -5.512 -7.629 1.00 98.62 140 ARG A N 1
ATOM 1035 C CA . ARG A 1 140 ? 16.302 -5.613 -7.351 1.00 98.62 140 ARG A CA 1
ATOM 1036 C C . ARG A 1 140 ? 16.822 -4.441 -6.524 1.00 98.62 140 ARG A C 1
ATOM 1038 O O . ARG A 1 140 ? 17.680 -4.642 -5.665 1.00 98.62 140 ARG A O 1
ATOM 1045 N N . TRP A 1 141 ? 16.351 -3.227 -6.801 1.00 98.62 141 TRP A N 1
ATOM 1046 C CA . TRP A 1 141 ? 16.744 -2.037 -6.053 1.00 98.62 141 TRP A CA 1
ATOM 1047 C C . TRP A 1 141 ? 16.228 -2.084 -4.608 1.00 98.62 141 TRP A C 1
ATOM 1049 O O . TRP A 1 141 ? 17.009 -1.807 -3.695 1.00 98.62 141 TRP A O 1
ATOM 1059 N N . LEU A 1 142 ? 14.983 -2.529 -4.388 1.00 98.69 142 LEU A N 1
ATOM 1060 C CA . LEU A 1 142 ? 14.427 -2.790 -3.055 1.00 98.69 142 LEU A CA 1
ATOM 1061 C C . LEU A 1 142 ? 15.282 -3.809 -2.296 1.00 98.69 142 LEU A C 1
ATOM 1063 O O . LEU A 1 142 ? 15.693 -3.546 -1.168 1.00 98.69 142 LEU A O 1
ATOM 1067 N N . ALA A 1 143 ? 15.634 -4.928 -2.935 1.00 98.50 143 ALA A N 1
ATOM 1068 C CA . ALA A 1 143 ? 16.479 -5.952 -2.325 1.00 98.50 143 ALA A CA 1
ATOM 1069 C C . ALA A 1 143 ? 17.876 -5.435 -1.954 1.00 98.50 143 ALA A C 1
ATOM 1071 O O . ALA A 1 143 ? 18.366 -5.701 -0.856 1.00 98.50 143 ALA A O 1
ATOM 1072 N N . ALA A 1 144 ? 18.515 -4.676 -2.848 1.00 98.56 144 ALA A N 1
ATOM 1073 C CA . ALA A 1 144 ? 19.846 -4.119 -2.617 1.00 98.56 144 ALA A CA 1
ATOM 1074 C C . ALA A 1 144 ? 19.866 -3.072 -1.490 1.00 98.56 144 ALA A C 1
ATOM 1076 O O . ALA A 1 144 ? 20.876 -2.936 -0.799 1.00 98.56 144 ALA A O 1
ATOM 1077 N N . ASN A 1 145 ? 18.752 -2.366 -1.283 1.00 98.31 145 ASN A N 1
ATOM 1078 C CA . ASN A 1 145 ? 18.640 -1.258 -0.336 1.00 98.31 145 ASN A CA 1
ATOM 1079 C C . ASN A 1 145 ? 17.730 -1.569 0.865 1.00 98.31 145 ASN A C 1
ATOM 1081 O O . ASN A 1 145 ? 17.399 -0.665 1.633 1.00 98.31 145 ASN A O 1
ATOM 1085 N N . ALA A 1 146 ? 17.366 -2.839 1.075 1.00 98.06 146 ALA A N 1
ATOM 1086 C CA . ALA A 1 146 ? 16.312 -3.244 2.004 1.00 98.06 146 ALA A CA 1
ATOM 1087 C C . ALA A 1 146 ? 16.468 -2.665 3.419 1.00 98.06 146 ALA A C 1
ATOM 1089 O O . ALA A 1 146 ? 15.532 -2.098 3.979 1.00 98.06 146 ALA A O 1
ATOM 1090 N N . SER A 1 147 ? 17.681 -2.729 3.976 1.00 96.12 147 SER A N 1
ATOM 1091 C CA . SER A 1 147 ? 17.957 -2.196 5.315 1.00 96.12 147 SER A CA 1
ATOM 1092 C C . SER A 1 147 ? 17.862 -0.671 5.400 1.00 96.12 147 SER A C 1
ATOM 1094 O O . SER A 1 147 ? 17.526 -0.164 6.465 1.00 96.12 147 SER A O 1
ATOM 1096 N N . ALA A 1 148 ? 18.207 0.054 4.333 1.00 96.75 148 ALA A N 1
ATOM 1097 C CA . ALA A 1 148 ? 18.171 1.517 4.316 1.00 96.75 148 ALA A CA 1
ATOM 1098 C C . ALA A 1 148 ? 16.744 2.038 4.099 1.00 96.75 148 ALA A C 1
ATOM 1100 O O . ALA A 1 148 ? 16.362 3.043 4.687 1.00 96.75 148 ALA A O 1
ATOM 1101 N N . LEU A 1 149 ? 15.963 1.317 3.292 1.00 97.31 149 LEU A N 1
ATOM 1102 C CA . LEU A 1 149 ? 14.561 1.618 2.998 1.00 97.31 149 LEU A CA 1
ATOM 1103 C C . LEU A 1 149 ? 13.596 1.107 4.078 1.00 97.31 149 LEU A C 1
ATOM 1105 O O . LEU A 1 149 ? 12.411 1.419 4.037 1.00 97.31 149 LEU A O 1
ATOM 1109 N N . GLY A 1 150 ? 14.076 0.294 5.025 1.00 96.81 150 GLY A N 1
ATOM 1110 C CA . GLY A 1 150 ? 13.222 -0.325 6.036 1.00 96.81 150 GLY A CA 1
ATOM 1111 C C . GLY A 1 150 ? 12.221 -1.321 5.442 1.00 96.81 150 GLY A C 1
ATOM 1112 O O . GLY A 1 150 ? 11.100 -1.429 5.937 1.00 96.81 150 GLY A O 1
ATOM 1113 N N . VAL A 1 151 ? 12.597 -2.042 4.382 1.00 98.38 151 VAL A N 1
ATOM 1114 C CA . VAL A 1 151 ? 11.732 -3.052 3.758 1.00 98.38 151 VAL A CA 1
ATOM 1115 C C . VAL A 1 151 ? 12.195 -4.470 4.065 1.00 98.38 151 VAL A C 1
ATOM 1117 O O . VAL A 1 151 ? 13.385 -4.746 4.205 1.00 98.38 151 VAL A O 1
ATOM 1120 N N . THR A 1 152 ? 11.240 -5.389 4.180 1.00 98.56 152 THR A N 1
ATOM 1121 C CA . THR A 1 152 ? 11.491 -6.815 4.424 1.00 98.56 152 THR A CA 1
ATOM 1122 C C . THR A 1 152 ? 10.766 -7.648 3.382 1.00 98.56 152 THR A C 1
ATOM 1124 O O . THR A 1 152 ? 9.557 -7.497 3.223 1.00 98.56 152 THR A O 1
ATOM 1127 N N . ARG A 1 153 ? 11.481 -8.547 2.696 1.00 98.31 153 ARG A N 1
ATOM 1128 C CA . ARG A 1 153 ? 10.849 -9.477 1.755 1.00 98.31 153 ARG A CA 1
ATOM 1129 C C . ARG A 1 153 ? 9.972 -10.474 2.510 1.00 98.31 153 ARG A C 1
ATOM 1131 O O . ARG A 1 153 ? 10.406 -11.022 3.524 1.00 98.31 153 ARG A O 1
ATOM 1138 N N . LEU A 1 154 ? 8.767 -10.693 2.003 1.00 98.56 154 LEU A N 1
ATOM 1139 C CA . LEU A 1 154 ? 7.825 -11.709 2.462 1.00 98.56 154 LEU A CA 1
ATOM 1140 C C . LEU A 1 154 ? 7.424 -12.585 1.275 1.00 98.56 154 LEU A C 1
ATOM 1142 O O . LEU A 1 154 ? 7.290 -12.089 0.156 1.00 98.56 154 LEU A O 1
ATOM 1146 N N . GLU A 1 155 ? 7.194 -13.869 1.525 1.00 97.75 155 GLU A N 1
ATOM 1147 C CA . GLU A 1 155 ? 6.613 -14.772 0.527 1.00 97.75 155 GLU A CA 1
ATOM 1148 C C . GLU A 1 155 ? 5.098 -14.891 0.719 1.00 97.75 155 GLU A C 1
ATOM 1150 O O . GLU A 1 155 ? 4.558 -14.503 1.754 1.00 97.75 155 GLU A O 1
ATOM 1155 N N . LEU A 1 156 ? 4.395 -15.527 -0.223 1.00 95.81 156 LEU A N 1
ATOM 1156 C CA . LEU A 1 156 ? 2.971 -15.855 -0.053 1.00 95.81 156 LEU A CA 1
ATOM 1157 C C . LEU A 1 156 ? 2.675 -16.642 1.238 1.00 95.81 156 LEU A C 1
ATOM 1159 O O . LEU A 1 156 ? 1.602 -16.499 1.820 1.00 95.81 156 LEU A O 1
ATOM 1163 N N . ALA A 1 157 ? 3.627 -17.445 1.720 1.00 96.19 157 ALA A N 1
ATOM 1164 C CA . ALA A 1 157 ? 3.496 -18.170 2.984 1.00 96.19 157 ALA A CA 1
ATOM 1165 C C . ALA A 1 157 ? 3.483 -17.256 4.228 1.00 96.19 157 ALA A C 1
ATOM 1167 O O . ALA A 1 157 ? 2.997 -17.679 5.272 1.00 96.19 157 ALA A O 1
ATOM 1168 N N . ASP A 1 158 ? 3.978 -16.021 4.115 1.00 96.31 158 ASP A N 1
ATOM 1169 C CA . ASP A 1 158 ? 3.992 -14.993 5.164 1.00 96.31 158 ASP A CA 1
ATOM 1170 C C . ASP A 1 158 ? 2.763 -14.059 5.086 1.00 96.31 158 ASP A C 1
ATOM 1172 O O . ASP A 1 158 ? 2.793 -12.941 5.604 1.00 96.31 158 ASP A O 1
ATOM 1176 N N . ARG A 1 159 ? 1.681 -14.469 4.405 1.00 94.25 159 ARG A N 1
ATOM 1177 C CA . ARG A 1 159 ? 0.485 -13.635 4.164 1.00 94.25 159 ARG A CA 1
ATOM 1178 C C . ARG A 1 159 ? -0.100 -13.011 5.435 1.00 94.25 159 ARG A C 1
ATOM 1180 O O . ARG A 1 159 ? -0.633 -11.906 5.390 1.00 94.25 159 ARG A O 1
ATOM 1187 N N . ASP A 1 160 ? -0.007 -13.701 6.565 1.00 93.50 160 ASP A N 1
ATOM 1188 C CA . ASP A 1 160 ? -0.482 -13.235 7.872 1.00 93.50 160 ASP A CA 1
ATOM 1189 C C . ASP A 1 160 ? 0.320 -12.047 8.437 1.00 93.50 160 ASP A C 1
ATOM 1191 O O . ASP A 1 160 ? -0.129 -11.386 9.373 1.00 93.50 160 ASP A O 1
ATOM 1195 N N . ARG A 1 161 ? 1.488 -11.753 7.859 1.00 95.69 161 ARG A N 1
ATOM 1196 C CA . ARG A 1 161 ? 2.369 -10.639 8.233 1.00 95.69 161 ARG A CA 1
ATOM 1197 C C . ARG A 1 161 ? 2.213 -9.413 7.335 1.00 95.69 161 ARG A C 1
ATOM 1199 O O . ARG A 1 161 ? 2.846 -8.395 7.630 1.00 95.69 161 ARG A O 1
ATOM 1206 N N . LEU A 1 162 ? 1.416 -9.508 6.267 1.00 96.88 162 LEU A N 1
ATOM 1207 C CA . LEU A 1 162 ? 1.166 -8.394 5.357 1.00 96.88 162 LEU A CA 1
ATOM 1208 C C . LEU A 1 162 ? 0.473 -7.238 6.071 1.00 96.88 162 LEU A C 1
ATOM 1210 O O . LEU A 1 162 ? -0.309 -7.420 7.008 1.00 96.88 162 LEU A O 1
ATOM 1214 N N . LYS A 1 163 ? 0.754 -6.034 5.585 1.00 95.56 163 LYS A N 1
ATOM 1215 C CA . LYS A 1 163 ? 0.168 -4.783 6.055 1.00 95.56 163 LYS A CA 1
ATOM 1216 C C . LYS A 1 163 ? -0.335 -3.974 4.870 1.00 95.56 163 LYS A C 1
ATOM 1218 O O . LYS A 1 163 ? 0.154 -4.100 3.750 1.00 95.56 163 LYS A O 1
ATOM 1223 N N . VAL A 1 164 ? -1.297 -3.099 5.138 1.00 95.94 164 VAL A N 1
ATOM 1224 C CA . VAL A 1 164 ? -1.700 -2.075 4.170 1.00 95.94 164 VAL A CA 1
ATOM 1225 C C . VAL A 1 164 ? -0.488 -1.217 3.793 1.00 95.94 164 VAL A C 1
ATOM 1227 O O . VAL A 1 164 ? 0.315 -0.849 4.652 1.00 95.94 164 VAL A O 1
ATOM 1230 N N . GLY A 1 165 ? -0.360 -0.925 2.500 1.00 97.56 165 GLY A N 1
ATOM 1231 C CA . GLY A 1 165 ? 0.751 -0.188 1.908 1.00 97.56 165 GLY A CA 1
ATOM 1232 C C . GLY A 1 165 ? 1.972 -1.042 1.552 1.00 97.56 165 GLY A C 1
ATOM 1233 O O . GLY A 1 165 ? 2.922 -0.501 0.985 1.00 97.56 165 GLY A O 1
ATOM 1234 N N . ASP A 1 166 ? 1.976 -2.341 1.871 1.00 98.81 166 ASP A N 1
ATOM 1235 C CA . ASP A 1 166 ? 3.023 -3.262 1.414 1.00 98.81 166 ASP A CA 1
ATOM 1236 C C . ASP A 1 166 ? 3.010 -3.376 -0.116 1.00 98.81 166 ASP A C 1
ATOM 1238 O O . ASP A 1 166 ? 1.960 -3.291 -0.753 1.00 98.81 166 ASP A O 1
ATOM 1242 N N . ILE A 1 167 ? 4.187 -3.570 -0.708 1.00 98.88 167 ILE A N 1
ATOM 1243 C CA . ILE A 1 167 ? 4.350 -3.682 -2.161 1.00 98.88 167 ILE A CA 1
ATOM 1244 C C . ILE A 1 167 ? 4.158 -5.145 -2.556 1.00 98.88 167 ILE A C 1
ATOM 1246 O O . ILE A 1 167 ? 4.748 -6.030 -1.937 1.00 98.88 167 ILE A O 1
ATOM 1250 N N . VAL A 1 168 ? 3.386 -5.390 -3.609 1.00 98.75 168 VAL A N 1
ATOM 1251 C CA . VAL A 1 168 ? 3.136 -6.711 -4.192 1.00 98.75 168 VAL A CA 1
ATOM 1252 C C . VAL A 1 168 ? 3.896 -6.816 -5.508 1.00 98.75 168 VAL A C 1
ATOM 1254 O O . VAL A 1 168 ? 3.740 -5.947 -6.358 1.00 98.75 168 VAL A O 1
ATOM 1257 N N . ILE A 1 169 ? 4.697 -7.864 -5.696 1.00 98.69 169 ILE A N 1
ATOM 1258 C CA . ILE A 1 169 ? 5.394 -8.157 -6.954 1.00 98.69 169 ILE A CA 1
ATOM 1259 C C . ILE A 1 169 ? 4.858 -9.469 -7.511 1.00 98.69 169 ILE A C 1
ATOM 1261 O O . ILE A 1 169 ? 4.852 -10.486 -6.819 1.00 98.69 169 ILE A O 1
ATOM 1265 N N . PHE A 1 170 ? 4.448 -9.443 -8.773 1.00 98.56 170 PHE A N 1
ATOM 1266 C CA . PHE A 1 170 ? 3.909 -10.598 -9.472 1.00 98.56 170 PHE A CA 1
ATOM 1267 C C . PHE A 1 170 ? 4.842 -11.073 -10.570 1.00 98.56 170 PHE A C 1
ATOM 1269 O O . PHE A 1 170 ? 5.278 -10.269 -11.392 1.00 98.56 170 PHE A O 1
ATOM 1276 N N . ASP A 1 171 ? 5.065 -12.379 -10.630 1.00 98.00 171 ASP A N 1
ATOM 1277 C CA . ASP A 1 171 ? 5.597 -13.085 -11.792 1.00 98.00 171 ASP A CA 1
ATOM 1278 C C . ASP A 1 171 ? 4.477 -13.975 -12.352 1.00 98.00 171 ASP A C 1
ATOM 1280 O O . ASP A 1 171 ? 4.107 -15.011 -11.785 1.00 98.00 171 ASP A O 1
ATOM 1284 N N . TRP A 1 172 ? 3.886 -13.539 -13.463 1.00 96.50 172 TRP A N 1
ATOM 1285 C CA . TRP A 1 172 ? 2.747 -14.211 -14.080 1.00 96.50 172 TRP A CA 1
ATOM 1286 C C . TRP A 1 172 ? 3.144 -15.507 -14.773 1.00 96.50 172 TRP A C 1
ATOM 1288 O O . TRP A 1 172 ? 2.311 -16.405 -14.921 1.00 96.50 172 TRP A O 1
ATOM 1298 N N . ASN A 1 173 ? 4.386 -15.596 -15.247 1.00 94.62 173 ASN A N 1
ATOM 1299 C CA . ASN A 1 173 ? 4.823 -16.656 -16.149 1.00 94.62 173 ASN A CA 1
ATOM 1300 C C . ASN A 1 173 ? 5.919 -17.571 -15.564 1.00 94.62 173 ASN A C 1
ATOM 1302 O O . ASN A 1 173 ? 6.270 -18.564 -16.207 1.00 94.62 173 ASN A O 1
ATOM 1306 N N . ARG A 1 174 ? 6.347 -17.312 -14.322 1.00 94.06 174 ARG A N 1
ATOM 1307 C CA . ARG A 1 174 ? 7.299 -18.099 -13.519 1.00 94.06 174 ARG A CA 1
ATOM 1308 C C . ARG A 1 174 ? 8.679 -18.181 -14.161 1.00 94.06 174 ARG A C 1
ATOM 1310 O O . ARG A 1 174 ? 9.221 -19.272 -14.365 1.00 94.06 174 ARG A O 1
ATOM 1317 N N . ASN A 1 175 ? 9.214 -17.030 -14.550 1.00 93.12 175 ASN A N 1
ATOM 1318 C CA . ASN A 1 175 ? 10.540 -16.917 -15.156 1.00 93.12 175 ASN A CA 1
ATOM 1319 C C . ASN A 1 175 ? 11.575 -16.234 -14.246 1.00 93.12 175 ASN A C 1
ATOM 1321 O O . ASN A 1 175 ? 12.651 -15.874 -14.733 1.00 93.12 175 ASN A O 1
ATOM 1325 N N . ASP A 1 176 ? 11.259 -16.075 -12.957 1.00 90.44 176 ASP A N 1
ATOM 1326 C CA . ASP A 1 176 ? 12.055 -15.360 -11.954 1.00 90.44 176 ASP A CA 1
ATOM 1327 C C . ASP A 1 176 ? 12.221 -13.860 -12.284 1.00 90.44 176 ASP A C 1
ATOM 1329 O O . ASP A 1 176 ? 13.210 -13.214 -11.915 1.00 90.44 176 ASP A O 1
ATOM 1333 N N . SER A 1 177 ? 11.260 -13.285 -13.011 1.00 92.81 177 SER A N 1
ATOM 1334 C CA . SER A 1 177 ? 11.231 -11.876 -13.395 1.00 92.81 177 SER A CA 1
ATOM 1335 C C . SER A 1 177 ? 9.836 -11.304 -13.192 1.00 92.81 177 SER A C 1
ATOM 1337 O O . SER A 1 177 ? 8.879 -11.724 -13.830 1.00 92.81 177 SER A O 1
ATOM 1339 N N . GLY A 1 178 ? 9.726 -10.314 -12.305 1.00 94.44 178 GLY A N 1
ATOM 1340 C CA . GLY A 1 178 ? 8.443 -9.677 -12.035 1.00 94.44 178 GLY A CA 1
ATOM 1341 C C . GLY A 1 178 ? 7.870 -8.988 -13.277 1.00 94.44 178 GLY A C 1
ATOM 1342 O O . GLY A 1 178 ? 8.551 -8.196 -13.929 1.00 94.44 178 GLY A O 1
ATOM 1343 N N . ASP A 1 179 ? 6.604 -9.266 -13.562 1.00 97.25 179 ASP A N 1
ATOM 1344 C CA . ASP A 1 179 ? 5.819 -8.709 -14.660 1.00 97.25 179 ASP A CA 1
ATOM 1345 C C . ASP A 1 179 ? 4.973 -7.506 -14.214 1.00 97.25 179 ASP A C 1
ATOM 1347 O O . ASP A 1 179 ? 4.683 -6.615 -15.012 1.00 97.25 179 ASP A O 1
ATOM 1351 N N . HIS A 1 180 ? 4.540 -7.480 -12.948 1.00 98.25 180 HIS A N 1
ATOM 1352 C CA . HIS A 1 180 ? 3.609 -6.468 -12.451 1.00 98.25 180 HIS A CA 1
ATOM 1353 C C . HIS A 1 180 ? 3.824 -6.137 -10.972 1.00 98.25 180 HIS A C 1
ATOM 1355 O O . HIS A 1 180 ? 4.372 -6.938 -10.214 1.00 98.25 180 HIS A O 1
ATOM 1361 N N . THR A 1 181 ? 3.382 -4.947 -10.560 1.00 98.62 181 THR A N 1
ATOM 1362 C CA . THR A 1 181 ? 3.424 -4.504 -9.165 1.00 98.62 181 THR A CA 1
ATOM 1363 C C . THR A 1 181 ? 2.194 -3.689 -8.792 1.00 98.62 181 THR A C 1
ATOM 1365 O O . THR A 1 181 ? 1.641 -2.973 -9.627 1.00 98.62 181 THR A O 1
ATOM 1368 N N . GLN A 1 182 ? 1.788 -3.802 -7.531 1.00 98.75 182 GLN A N 1
ATOM 1369 C CA . GLN A 1 182 ? 0.700 -3.054 -6.899 1.00 98.75 182 GLN A CA 1
ATOM 1370 C C . GLN A 1 182 ? 1.070 -2.770 -5.432 1.00 98.75 182 GLN A C 1
ATOM 1372 O O . GLN A 1 182 ? 2.081 -3.275 -4.939 1.00 98.75 182 GLN A O 1
ATOM 1377 N N . ILE A 1 183 ? 0.250 -2.005 -4.706 1.00 98.69 183 ILE A N 1
ATOM 1378 C CA . ILE A 1 183 ? 0.326 -1.953 -3.235 1.00 98.69 183 ILE A CA 1
ATOM 1379 C C . ILE A 1 183 ? -0.926 -2.561 -2.603 1.00 98.69 183 ILE A C 1
ATO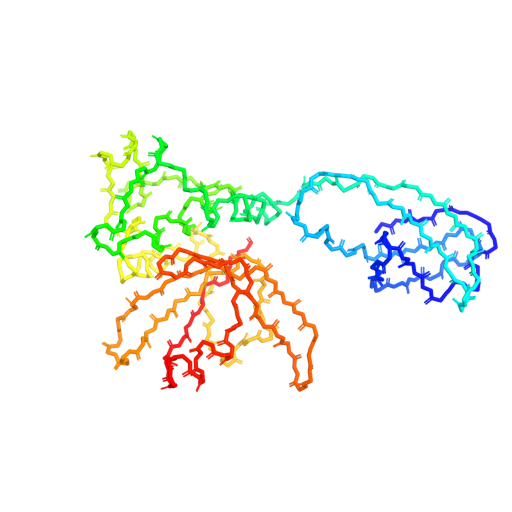M 1381 O O . ILE A 1 183 ? -2.005 -2.536 -3.195 1.00 98.69 183 ILE A O 1
ATOM 1385 N N . VAL A 1 184 ? -0.792 -3.089 -1.387 1.00 98.44 184 VAL A N 1
ATOM 1386 C CA . VAL A 1 184 ? -1.916 -3.594 -0.588 1.00 98.44 184 VAL A CA 1
ATOM 1387 C C . VAL A 1 184 ? -2.800 -2.422 -0.150 1.00 98.44 184 VAL A C 1
ATOM 1389 O O . VAL A 1 184 ? -2.353 -1.570 0.618 1.00 98.44 184 VAL A O 1
ATOM 1392 N N . SER A 1 185 ? -4.059 -2.390 -0.595 1.00 96.44 185 SER A N 1
ATOM 1393 C CA . SER A 1 185 ? -5.035 -1.341 -0.265 1.00 96.44 185 SER A CA 1
ATOM 1394 C C . SER A 1 185 ? -5.930 -1.669 0.924 1.00 96.44 185 SER A C 1
ATOM 1396 O O . SER A 1 185 ? -6.347 -0.764 1.647 1.00 96.44 185 SER A O 1
ATOM 1398 N N . ALA A 1 186 ? -6.194 -2.951 1.179 1.00 93.88 186 ALA A N 1
ATOM 1399 C CA . ALA A 1 186 ? -6.917 -3.390 2.367 1.00 93.88 186 ALA A CA 1
ATOM 1400 C C . ALA A 1 186 ? -6.546 -4.819 2.769 1.00 93.88 186 ALA A C 1
ATOM 1402 O O . ALA A 1 186 ? -6.166 -5.648 1.942 1.00 93.88 186 ALA A O 1
ATOM 1403 N N . ILE A 1 187 ? -6.704 -5.105 4.060 1.00 92.94 187 ILE A N 1
ATOM 1404 C CA . ILE A 1 187 ? -6.662 -6.457 4.613 1.00 92.94 187 ILE A CA 1
ATOM 1405 C C . ILE A 1 187 ? -7.919 -6.627 5.453 1.00 92.94 187 ILE A C 1
ATOM 1407 O O . ILE A 1 187 ? -8.125 -5.908 6.432 1.00 92.94 187 ILE A O 1
ATOM 1411 N N . GLU A 1 188 ? -8.764 -7.566 5.052 1.00 89.06 188 GLU A N 1
ATOM 1412 C CA . GLU A 1 188 ? -10.105 -7.734 5.600 1.00 89.06 188 GLU A CA 1
ATOM 1413 C C . GLU A 1 188 ? -10.305 -9.171 6.097 1.00 89.06 188 GLU A C 1
ATOM 1415 O O . GLU A 1 188 ? -9.706 -10.104 5.558 1.00 89.06 188 GLU A O 1
ATOM 1420 N N . PRO A 1 189 ? -11.130 -9.399 7.131 1.00 84.94 189 PRO A N 1
ATOM 1421 C CA . PRO A 1 189 ? -11.529 -10.750 7.506 1.00 84.94 189 PRO A CA 1
ATOM 1422 C C . PRO A 1 189 ? -12.346 -11.411 6.387 1.00 84.94 189 PRO A C 1
ATOM 1424 O O . PRO A 1 189 ? -13.254 -10.789 5.840 1.00 84.94 189 PRO A O 1
ATOM 1427 N N . GLY A 1 190 ? -12.085 -12.685 6.099 1.00 81.12 190 GLY A N 1
ATOM 1428 C CA . GLY A 1 190 ? -12.889 -13.492 5.183 1.00 81.12 190 GLY A CA 1
ATOM 1429 C C . GLY A 1 190 ? -12.998 -14.951 5.615 1.00 81.12 190 GLY A C 1
ATOM 1430 O O . GLY A 1 190 ? -12.382 -15.395 6.590 1.00 81.12 190 GLY A O 1
ATOM 1431 N N . ASP A 1 191 ? -13.801 -15.716 4.879 1.00 76.31 191 ASP A N 1
ATOM 1432 C CA . ASP A 1 191 ? -13.976 -17.143 5.134 1.00 76.31 191 ASP A CA 1
ATOM 1433 C C . ASP A 1 191 ? -12.654 -17.886 4.891 1.00 76.31 191 ASP A C 1
ATOM 1435 O O . ASP A 1 191 ? -12.178 -18.003 3.765 1.00 76.31 191 ASP A O 1
ATOM 1439 N N . GLY A 1 192 ? -12.048 -18.399 5.965 1.00 73.00 192 GLY A N 1
ATOM 1440 C CA . GLY A 1 192 ? -10.803 -19.171 5.892 1.00 73.00 192 GLY A CA 1
ATOM 1441 C C . GLY A 1 192 ? -9.506 -18.360 6.001 1.00 73.00 192 GLY A C 1
ATOM 1442 O O . GLY A 1 192 ? -8.437 -18.959 5.898 1.00 73.00 192 GLY A O 1
ATOM 1443 N N . GLY A 1 193 ? -9.560 -17.049 6.263 1.00 82.06 193 GLY A N 1
ATOM 1444 C CA . GLY A 1 193 ? -8.357 -16.240 6.481 1.00 82.06 193 GLY A CA 1
ATOM 1445 C C . GLY A 1 193 ? -8.557 -14.747 6.242 1.00 82.06 193 GLY A C 1
ATOM 1446 O O . GLY A 1 193 ? -9.657 -14.219 6.379 1.00 82.06 193 GLY A O 1
ATOM 1447 N N . THR A 1 194 ? -7.471 -14.053 5.904 1.00 88.75 194 THR A N 1
ATOM 1448 C CA . THR A 1 194 ? -7.506 -12.646 5.496 1.00 88.75 194 THR A CA 1
ATOM 1449 C C . THR A 1 194 ? -7.663 -12.523 3.984 1.00 88.75 194 THR A C 1
ATOM 1451 O O . THR A 1 194 ? -6.943 -13.166 3.216 1.00 88.75 194 THR A O 1
ATOM 1454 N N . VAL A 1 195 ? -8.573 -11.658 3.552 1.00 93.81 195 VAL A N 1
ATOM 1455 C CA . VAL A 1 195 ? -8.702 -11.199 2.168 1.00 93.81 195 VAL A CA 1
ATOM 1456 C C . VAL A 1 195 ? -7.766 -10.011 1.983 1.00 93.81 195 VAL A C 1
ATOM 1458 O O . VAL A 1 195 ? -7.829 -9.049 2.746 1.00 93.81 195 VAL A O 1
ATOM 1461 N N . VAL A 1 196 ? -6.882 -10.088 0.990 1.00 96.62 196 VAL A N 1
ATOM 1462 C CA . VAL A 1 196 ? -5.927 -9.021 0.666 1.00 96.62 196 VAL A CA 1
ATOM 1463 C C . VAL A 1 196 ? -6.404 -8.327 -0.604 1.00 96.62 196 VAL A C 1
ATOM 1465 O O . VAL A 1 196 ? -6.567 -8.972 -1.641 1.00 96.62 196 VAL A O 1
ATOM 1468 N N . LYS A 1 197 ? -6.645 -7.020 -0.507 1.00 97.31 197 LYS A N 1
ATOM 1469 C CA . LYS A 1 197 ? -7.016 -6.155 -1.629 1.00 97.31 197 LYS A CA 1
ATOM 1470 C C . LYS A 1 197 ? -5.837 -5.287 -2.043 1.00 97.31 197 LYS A C 1
ATOM 1472 O O . LYS A 1 197 ? -4.983 -4.966 -1.215 1.00 97.31 197 LYS A O 1
ATOM 1477 N N . MET A 1 198 ? -5.793 -4.916 -3.314 1.00 98.25 198 MET A N 1
ATOM 1478 C CA . MET A 1 198 ? -4.685 -4.187 -3.925 1.00 98.25 198 MET A CA 1
ATOM 1479 C C . MET A 1 198 ? -5.193 -3.017 -4.764 1.00 98.25 198 MET A C 1
ATOM 1481 O O . MET A 1 198 ? -6.333 -3.044 -5.217 1.00 98.25 198 MET A O 1
ATOM 1485 N N . VAL A 1 199 ? -4.325 -2.029 -4.981 1.00 98.38 199 VAL A N 1
ATOM 1486 C CA . VAL A 1 199 ? -4.541 -0.866 -5.856 1.00 98.38 199 VAL A CA 1
ATOM 1487 C C . VAL A 1 199 ? -3.351 -0.708 -6.801 1.00 98.38 199 VAL A C 1
ATOM 1489 O O . VAL A 1 199 ? -2.200 -0.925 -6.405 1.00 98.38 199 VAL A O 1
ATOM 1492 N N . GLY A 1 200 ? -3.601 -0.377 -8.067 1.00 97.94 200 GLY A N 1
ATOM 1493 C CA . GLY A 1 200 ? -2.543 -0.195 -9.065 1.00 97.94 200 GLY A CA 1
ATOM 1494 C C . GLY A 1 200 ? -3.045 0.152 -10.465 1.00 97.94 200 GLY A C 1
ATOM 1495 O O . GLY A 1 200 ? -4.239 0.080 -10.734 1.00 97.94 200 GLY A O 1
ATOM 1496 N N . HIS A 1 201 ? -2.104 0.494 -11.349 1.00 98.12 201 HIS A N 1
ATOM 1497 C CA . HIS A 1 201 ? -2.337 0.779 -12.774 1.00 98.12 201 HIS A CA 1
ATOM 1498 C C . HIS A 1 201 ? -2.099 -0.447 -13.669 1.00 98.12 201 HIS A C 1
ATOM 1500 O O . HIS A 1 201 ? -1.717 -1.504 -13.183 1.00 98.12 201 HIS A O 1
ATOM 1506 N N . ASN A 1 202 ? -2.291 -0.324 -14.989 1.00 90.50 202 ASN A N 1
ATOM 1507 C CA . ASN A 1 202 ? -2.094 -1.370 -16.021 1.00 90.50 202 ASN A CA 1
ATOM 1508 C C . ASN A 1 202 ? -3.027 -2.596 -15.932 1.00 90.50 202 ASN A C 1
ATOM 1510 O O . ASN A 1 202 ? -3.040 -3.432 -16.835 1.00 90.50 202 ASN A O 1
ATOM 1514 N N . LEU A 1 203 ? -3.863 -2.630 -14.904 1.00 91.88 203 LEU A N 1
ATOM 1515 C CA . LEU A 1 203 ? -5.270 -3.003 -14.917 1.00 91.88 203 LEU A CA 1
ATOM 1516 C C . LEU A 1 203 ? -5.878 -2.145 -13.811 1.00 91.88 203 LEU A C 1
ATOM 1518 O O . LEU A 1 203 ? -5.781 -2.526 -12.654 1.00 91.88 203 LEU A O 1
ATOM 1522 N N . ASP A 1 204 ? -6.396 -0.970 -14.144 1.00 95.94 204 ASP A N 1
ATOM 1523 C CA . ASP A 1 204 ? -6.699 0.055 -13.138 1.00 95.94 204 ASP A CA 1
ATOM 1524 C C . ASP A 1 204 ? -7.744 -0.445 -12.131 1.00 95.94 204 ASP A C 1
ATOM 1526 O O . ASP A 1 204 ? -8.845 -0.857 -12.506 1.00 95.94 204 ASP A O 1
ATOM 1530 N N . ASN A 1 205 ? -7.358 -0.479 -10.854 1.00 95.62 205 ASN A N 1
ATOM 1531 C CA . ASN A 1 205 ? -8.187 -0.956 -9.749 1.00 95.62 205 ASN A CA 1
ATOM 1532 C C . ASN A 1 205 ? -7.769 -0.319 -8.418 1.00 95.62 205 ASN A C 1
ATOM 1534 O O . ASN A 1 205 ? -6.595 -0.009 -8.232 1.00 95.62 205 ASN A O 1
ATOM 1538 N N . ASP A 1 206 ? -8.714 -0.211 -7.486 1.00 93.12 206 ASP A N 1
ATOM 1539 C CA . ASP A 1 206 ? -8.557 0.311 -6.121 1.00 93.12 206 ASP A CA 1
ATOM 1540 C C . ASP A 1 206 ? -8.630 -0.775 -5.027 1.00 93.12 206 ASP A C 1
ATOM 1542 O O . ASP A 1 206 ? -8.004 -0.652 -3.969 1.00 93.12 206 ASP A O 1
ATOM 1546 N N . TYR A 1 207 ? -9.348 -1.870 -5.286 1.00 95.25 207 TYR A N 1
ATOM 1547 C CA . TYR A 1 207 ? -9.504 -2.995 -4.360 1.00 95.25 207 TYR A CA 1
ATOM 1548 C C . TYR A 1 207 ? -9.529 -4.364 -5.067 1.00 95.25 207 TYR A C 1
ATOM 1550 O O . TYR A 1 207 ? -10.381 -5.213 -4.776 1.00 95.25 207 TYR A O 1
ATOM 1558 N N . ARG A 1 208 ? -8.596 -4.620 -5.996 1.00 96.88 208 ARG A N 1
ATOM 1559 C CA . ARG A 1 208 ? -8.477 -5.932 -6.667 1.00 96.88 208 ARG A CA 1
ATOM 1560 C C . ARG A 1 208 ? -8.095 -7.017 -5.672 1.00 96.88 208 ARG A C 1
ATOM 1562 O O . ARG A 1 208 ? -7.226 -6.828 -4.826 1.00 96.88 208 ARG A O 1
ATOM 1569 N N . ASP A 1 209 ? -8.758 -8.160 -5.773 1.00 96.75 209 ASP A N 1
ATOM 1570 C CA . ASP A 1 209 ? -8.547 -9.289 -4.875 1.00 96.75 209 ASP A CA 1
ATOM 1571 C C . ASP A 1 209 ? -7.289 -10.083 -5.256 1.00 96.75 209 ASP A C 1
ATOM 1573 O O . ASP A 1 209 ? -7.142 -10.505 -6.406 1.00 96.75 209 ASP A O 1
ATOM 1577 N N . LEU A 1 210 ? -6.381 -10.292 -4.299 1.00 96.94 210 LEU A N 1
ATOM 1578 C CA . LEU A 1 210 ? -5.146 -11.046 -4.526 1.00 96.94 210 LEU A CA 1
ATOM 1579 C C . LEU A 1 210 ? -5.414 -12.504 -4.927 1.00 96.94 210 LEU A C 1
ATOM 1581 O O . LEU A 1 210 ? -4.733 -13.017 -5.814 1.00 96.94 210 LEU A O 1
ATOM 1585 N N . ASP A 1 211 ? -6.385 -13.173 -4.302 1.00 95.94 211 ASP A N 1
ATOM 1586 C CA . ASP A 1 211 ? -6.651 -14.589 -4.562 1.00 95.94 211 ASP A CA 1
ATOM 1587 C C . ASP A 1 211 ? -7.325 -14.781 -5.917 1.00 95.94 211 ASP A C 1
ATOM 1589 O O . ASP A 1 211 ? -6.913 -15.659 -6.676 1.00 95.94 211 ASP A O 1
ATOM 1593 N N . GLU A 1 212 ? -8.284 -13.925 -6.277 1.00 96.62 212 GLU A N 1
ATOM 1594 C CA . GLU A 1 212 ? -8.844 -13.899 -7.638 1.00 96.62 212 GLU A CA 1
ATOM 1595 C C . GLU A 1 212 ? -7.724 -13.684 -8.672 1.00 96.62 212 GLU A C 1
ATOM 1597 O O . GLU A 1 212 ? -7.627 -14.421 -9.659 1.00 96.62 212 GLU A O 1
ATOM 1602 N N . THR A 1 213 ? -6.803 -12.752 -8.392 1.00 97.19 213 THR A N 1
ATOM 1603 C CA . THR A 1 213 ? -5.674 -12.433 -9.277 1.00 97.19 213 THR A CA 1
ATOM 1604 C C . THR A 1 213 ? -4.794 -13.656 -9.540 1.00 97.19 213 THR A C 1
ATOM 1606 O O . THR A 1 213 ? -4.522 -13.980 -10.695 1.00 97.19 213 THR A O 1
ATOM 1609 N N . ILE A 1 214 ? -4.355 -14.370 -8.498 1.00 96.62 214 ILE A N 1
ATOM 1610 C CA . ILE A 1 214 ? -3.388 -15.476 -8.645 1.00 96.62 214 ILE A CA 1
ATOM 1611 C C . ILE A 1 214 ? -4.035 -16.845 -8.900 1.00 96.62 214 ILE A C 1
ATOM 1613 O O . ILE A 1 214 ? -3.334 -17.797 -9.250 1.00 96.62 214 ILE A O 1
ATOM 1617 N N . THR A 1 215 ? -5.352 -16.993 -8.720 1.00 95.94 215 THR A N 1
ATOM 1618 C CA . THR A 1 215 ? -6.046 -18.281 -8.922 1.00 95.94 215 THR A CA 1
ATOM 1619 C C . THR A 1 215 ? -6.969 -18.306 -10.135 1.00 95.94 215 THR A C 1
ATOM 1621 O O . THR A 1 215 ? -7.129 -19.376 -10.728 1.00 95.94 215 THR A O 1
ATOM 1624 N N . VAL A 1 216 ? -7.527 -17.161 -10.541 1.00 97.25 216 VAL A N 1
ATOM 1625 C CA . VAL A 1 216 ? -8.478 -17.058 -11.658 1.00 97.25 216 VAL A CA 1
ATOM 1626 C C . VAL A 1 216 ? -7.874 -16.297 -12.833 1.00 97.25 216 VAL A C 1
ATOM 1628 O O . VAL A 1 216 ? -7.843 -16.826 -13.944 1.00 97.25 216 VAL A O 1
ATOM 1631 N N . GLU A 1 217 ? -7.376 -15.082 -12.604 1.00 96.44 217 GLU A N 1
ATOM 1632 C CA . GLU A 1 217 ? -6.904 -14.199 -13.681 1.00 96.44 217 GLU A CA 1
ATOM 1633 C C . GLU A 1 217 ? -5.534 -14.636 -14.220 1.00 96.44 217 GLU A C 1
ATOM 1635 O O . GLU A 1 217 ? -5.333 -14.730 -15.432 1.00 96.44 217 GLU A O 1
ATOM 1640 N N . HIS A 1 218 ? -4.621 -14.995 -13.314 1.00 96.56 218 HIS A N 1
ATOM 1641 C CA . HIS A 1 218 ? -3.291 -15.523 -1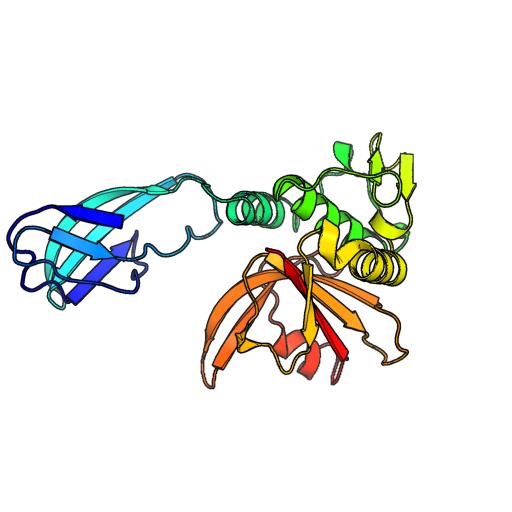3.610 1.00 96.56 218 HIS A CA 1
ATOM 1642 C C . HIS A 1 218 ? -3.041 -16.826 -12.833 1.00 96.56 218 HIS A C 1
ATOM 1644 O O . HIS A 1 218 ? -2.274 -16.833 -11.867 1.00 96.56 218 HIS A O 1
ATOM 1650 N N . PRO A 1 219 ? -3.677 -17.951 -13.224 1.00 96.69 219 PRO A N 1
ATOM 1651 C CA . PRO A 1 219 ? -3.653 -19.179 -12.440 1.00 96.69 219 PRO A CA 1
ATOM 1652 C C . PRO A 1 219 ? -2.241 -19.696 -12.139 1.00 96.69 219 PRO A C 1
ATOM 1654 O O . PRO A 1 219 ? -1.506 -20.176 -13.009 1.00 96.69 219 PRO A O 1
ATOM 1657 N N . GLY A 1 220 ? -1.903 -19.654 -10.853 1.00 92.12 220 GLY A N 1
ATOM 1658 C CA . GLY A 1 220 ? -0.634 -20.087 -10.294 1.00 92.12 220 GLY A CA 1
ATOM 1659 C C . GLY A 1 220 ? 0.521 -19.125 -10.555 1.00 92.12 220 GLY A C 1
ATOM 1660 O O . GLY A 1 220 ? 1.656 -19.587 -10.613 1.00 92.12 220 GLY A O 1
ATOM 1661 N N . ALA A 1 221 ? 0.260 -17.836 -10.744 1.00 96.31 221 ALA A N 1
ATOM 1662 C CA . ALA A 1 221 ? 1.290 -16.809 -10.646 1.00 96.31 221 ALA A CA 1
ATOM 1663 C C . ALA A 1 221 ? 2.137 -16.976 -9.373 1.00 96.31 221 ALA A C 1
ATOM 1665 O O . ALA A 1 221 ? 1.628 -17.399 -8.330 1.00 96.31 221 ALA A O 1
ATOM 1666 N N . GLU A 1 222 ? 3.415 -16.625 -9.457 1.00 97.31 222 GLU A N 1
ATOM 1667 C CA . GLU A 1 222 ? 4.255 -16.469 -8.274 1.00 97.31 222 GLU A CA 1
ATOM 1668 C C . GLU A 1 222 ? 4.148 -15.029 -7.770 1.00 97.31 222 GLU A C 1
ATOM 1670 O O . GLU A 1 222 ? 4.047 -14.078 -8.546 1.00 97.31 222 GLU A O 1
ATOM 1675 N N . VAL A 1 223 ? 4.110 -14.874 -6.448 1.00 97.88 223 VAL A N 1
ATOM 1676 C CA . VAL A 1 223 ? 3.955 -13.574 -5.800 1.00 97.88 223 VAL A CA 1
ATOM 1677 C C . VAL A 1 223 ? 4.851 -13.496 -4.575 1.00 97.88 223 VAL A C 1
ATOM 1679 O O . VAL A 1 223 ? 4.881 -14.409 -3.743 1.00 97.88 223 VAL A O 1
ATOM 1682 N N . HIS A 1 224 ? 5.555 -12.377 -4.455 1.00 98.56 224 HIS A N 1
ATOM 1683 C CA . HIS A 1 224 ? 6.251 -11.985 -3.237 1.00 98.56 224 HIS A CA 1
ATOM 1684 C C . HIS A 1 224 ? 5.942 -10.534 -2.904 1.00 98.56 224 HIS A C 1
ATOM 1686 O O . HIS A 1 224 ? 5.376 -9.788 -3.703 1.00 98.56 224 HIS A O 1
ATOM 1692 N N . PHE A 1 225 ? 6.320 -10.134 -1.699 1.00 98.75 225 PHE A N 1
ATOM 1693 C CA . PHE A 1 225 ? 5.982 -8.828 -1.166 1.00 98.75 225 PHE A CA 1
ATOM 1694 C C . PHE A 1 225 ? 7.203 -8.157 -0.561 1.00 98.75 225 PHE A C 1
ATOM 1696 O O . PHE A 1 225 ? 8.134 -8.818 -0.092 1.00 98.75 225 PHE A O 1
ATOM 1703 N N . TRP A 1 226 ? 7.153 -6.833 -0.499 1.00 98.81 226 TRP A N 1
ATOM 1704 C CA . TRP A 1 226 ? 8.020 -6.049 0.366 1.00 98.81 226 TRP A CA 1
ATOM 1705 C C . TRP A 1 226 ? 7.167 -5.412 1.445 1.00 98.81 226 TRP A C 1
ATOM 1707 O O . TRP A 1 226 ? 6.406 -4.483 1.175 1.00 98.81 226 TRP A O 1
ATOM 1717 N N . SER A 1 227 ? 7.312 -5.915 2.672 1.00 98.44 227 SER A N 1
ATOM 1718 C CA . SER A 1 227 ? 6.713 -5.264 3.824 1.00 98.44 227 SER A CA 1
ATOM 1719 C C . SER A 1 227 ? 7.469 -3.991 4.126 1.00 98.44 227 SER A C 1
ATOM 1721 O O . SER A 1 227 ? 8.679 -4.035 4.371 1.00 98.44 227 SER A O 1
ATOM 1723 N N . VAL A 1 228 ? 6.762 -2.869 4.087 1.00 97.06 228 VAL A N 1
ATOM 1724 C CA . VAL A 1 228 ? 7.338 -1.547 4.320 1.00 97.06 228 VAL A CA 1
ATOM 1725 C C . VAL A 1 228 ? 7.052 -1.161 5.772 1.00 97.06 228 VAL A C 1
ATOM 1727 O O . VAL A 1 228 ? 5.931 -1.351 6.259 1.00 97.06 228 VAL A O 1
ATOM 1730 N N . SER A 1 229 ? 8.072 -0.681 6.492 1.00 86.31 229 SER A N 1
ATOM 1731 C CA . SER A 1 229 ? 7.932 -0.315 7.912 1.00 86.31 229 SER A CA 1
ATOM 1732 C C . SER A 1 229 ? 7.194 1.000 8.158 1.00 86.31 229 SER A C 1
ATOM 1734 O O . SER A 1 229 ? 6.864 1.718 7.181 1.00 86.31 229 SER A O 1
#

InterPro domains:
  IPR013783 Immunoglobulin-like fold [G3DSA:2.60.40.10] (1-94)
  IPR024301 Putative amidase domain [PF12671] (74-224)

Sequence (229 aa):
MTIAGAGLSAATAVMFSGTPGTDLQVAGDGSVTVVAPRSADYEDGTADIQVMAGDAALTASTAAYTAQTPVDAQLQYALAHWDSYNLEEYGDFNPSGGDCVNFVSQTLIQRGWEMTSEWHNRGGGSDWTYAWIHVPSFDRWLAANASALGVTRLELADRDRLKVGDIVIFDWNRNDSGDHTQIVSAIEPGDGGTVVKMVGHNLDNDYRDLDETITVEHPGAEVHFWSVS

Radius of gyration: 20.29 Å; chains: 1; bounding box: 49×37×58 Å

Secondary structure (DSSP, 8-state):
-EEE-SSGGG--EEEETTEEPEEEEE-TTSEEEEEPPPPTTS--EEEEEEEEETTEEEEEEEEEE---SHHHHHHHHHHHHSSS--HHHH---GGGT-HHHHHHHHHHHHTTPPP-SSS-EETTTTEE-HHHH-HHHHHHHHHHHHHHHTEEEEEGGGGGG--TT-EEEEESS-SSS--EEEEEEEEEEETTEEEEEEEETTTTEEEEEHHHIIIIISTT-EEEEEEE-

pLDDT: mean 93.89, std 6.33, range [64.06, 98.88]

Foldseek 3Di:
DKDFDFQLQLFDFKAWQNHTFADWDGPHGTMIDTHDDADPQLDWDKTWIFGDRVPDTPDIDMDIRDNDALLSQLRNLLSVDLPPPPQQFQHDCVVVLQFQLLSLLVSVVSSVDDADPQADAGRRRPDGHCLRGPQQSVVVVCVVCVVVQVKDKFFPVCVVVADFQKKKFWDLPPPPGTSGIWTFQDWDDDDPGIWTFTAGPPPRDSGHTPCCVDPPVRPNIGMMIIHGD

Organism: NCBI:txid28447